Protein AF-A0A1M7KIT5-F1 (afdb_monomer_lite)

Sequence (185 aa):
MSHRPKRQSGATLLVVLSLLAITSVMALGALQSALVDERLAGNLVAMSRAQLAAEWGAAQQLGRMTRHDSTSHGAADSLTCRDIRIKELDESDSGLQAENVRLSSEPRVGYLQGDCDSHGEVGYWVMGWVSNGEAVVARHLVLLVPELTLDSTPDSASDPVPDSNSSAASTTTPSMLWIDGGFVD

Secondary structure (DSSP, 8-state):
------TTHHHHHHHHHHHHHHHHHHHHHHHHHHHHHHHHHHHHHHHHHHHHHHHHHHHHHHHHHTT--------SS--BHHHHHHHHHSTT--------EESSSSSSEEEEEEEEEETTEEEEEEEEEEE-SSSEEEEEEEEEE---------------------------PPEEEEE-PPPP-

pLDDT: mean 75.19, std 18.22, range [38.09, 97.19]

Radius of gyration: 30.85 Å; chains: 1; bounding box: 60×44×119 Å

Foldseek 3Di:
DDDDDDPPPPVVVVVVVVVVVVVVVVVVVVVVVVVVVVVVVVLVVQAVLFVVQQVVVVVVVVVVVVPDDDPDDDDPPAAAPVVVVVVVVVVDDPPPPWDWAAPDPDQFKTKTKDWHDDPNDIKIKMKIFGDPVPDTFYIFIKIFDFDPPPVPPPPDDDDDDDDDDDPDDPPRDTDIDGDDDDGDD

Organism: NCBI:txid44933

Structure (mmCIF, N/CA/C/O backbone):
data_AF-A0A1M7KIT5-F1
#
_entry.id   AF-A0A1M7KIT5-F1
#
loop_
_atom_site.group_PDB
_atom_site.id
_atom_site.type_symbol
_atom_site.label_atom_id
_atom_site.label_alt_id
_atom_site.label_comp_id
_atom_site.label_asym_id
_atom_site.label_entity_id
_atom_site.label_seq_id
_atom_site.pdbx_PDB_ins_code
_atom_site.Cartn_x
_atom_site.Cartn_y
_atom_site.Cartn_z
_atom_site.occupancy
_atom_site.B_iso_or_equiv
_atom_site.auth_seq_id
_atom_site.auth_comp_id
_atom_site.auth_asym_id
_atom_site.auth_atom_id
_atom_site.pdbx_PDB_model_num
ATOM 1 N N . MET A 1 1 ? -38.693 -3.804 72.745 1.00 52.03 1 MET A N 1
ATOM 2 C CA . MET A 1 1 ? -38.317 -2.897 71.635 1.00 52.03 1 MET A CA 1
ATOM 3 C C . MET A 1 1 ? -37.913 -3.749 70.440 1.00 52.03 1 MET A C 1
ATOM 5 O O . MET A 1 1 ? -36.926 -4.460 70.522 1.00 52.03 1 MET A O 1
ATOM 9 N N . SER A 1 2 ? -38.728 -3.769 69.384 1.00 62.28 2 SER A N 1
ATOM 10 C CA . SER A 1 2 ? -38.536 -4.628 68.205 1.00 62.28 2 SER A CA 1
ATOM 11 C C . SER A 1 2 ? -37.855 -3.833 67.087 1.00 62.28 2 SER A C 1
ATOM 13 O O . SER A 1 2 ? -38.501 -3.001 66.451 1.00 62.28 2 SER A O 1
ATOM 15 N N . HIS A 1 3 ? -36.572 -4.089 66.824 1.00 66.19 3 HIS A N 1
ATOM 16 C CA . HIS A 1 3 ? -35.855 -3.521 65.678 1.00 66.19 3 HIS A CA 1
ATOM 17 C C . HIS A 1 3 ? -36.273 -4.253 64.393 1.00 66.19 3 HIS A C 1
ATOM 19 O O . HIS A 1 3 ? -35.906 -5.405 64.180 1.00 66.19 3 HIS A O 1
ATOM 25 N N . ARG A 1 4 ? -37.057 -3.599 63.525 1.00 62.06 4 ARG A N 1
ATOM 26 C CA . ARG A 1 4 ? -37.313 -4.103 62.165 1.00 62.06 4 ARG A CA 1
ATOM 27 C C . ARG A 1 4 ? -36.114 -3.759 61.264 1.00 62.06 4 ARG A C 1
ATOM 29 O O . ARG A 1 4 ? -35.789 -2.574 61.161 1.00 62.06 4 ARG A O 1
ATOM 36 N N . PRO A 1 5 ? -35.463 -4.731 60.600 1.00 62.16 5 PRO A N 1
ATOM 37 C CA . PRO A 1 5 ? -34.377 -4.445 59.669 1.00 62.16 5 PRO A CA 1
ATOM 38 C C . PRO A 1 5 ? -34.902 -3.734 58.411 1.00 62.16 5 PRO A C 1
ATOM 40 O O . PRO A 1 5 ? -35.936 -4.089 57.839 1.00 62.16 5 PRO A O 1
ATOM 43 N N . LYS A 1 6 ? -34.185 -2.680 58.010 1.00 61.22 6 LYS A N 1
ATOM 44 C CA . LYS A 1 6 ? -34.511 -1.762 56.912 1.00 61.22 6 LYS A CA 1
ATOM 45 C C . LYS A 1 6 ? -34.453 -2.485 55.559 1.00 61.22 6 LYS A C 1
ATOM 47 O O . LYS A 1 6 ? -33.382 -2.863 55.099 1.00 61.22 6 LYS A O 1
ATOM 52 N N . ARG A 1 7 ? -35.590 -2.593 54.864 1.00 59.75 7 ARG A N 1
ATOM 53 C CA . ARG A 1 7 ? -35.716 -3.158 53.499 1.00 59.75 7 ARG A CA 1
ATOM 54 C C . ARG A 1 7 ? -35.100 -2.297 52.374 1.00 59.75 7 ARG A C 1
ATOM 56 O O . ARG A 1 7 ? -35.310 -2.583 51.203 1.00 59.75 7 ARG A O 1
ATOM 63 N N . GLN A 1 8 ? -34.327 -1.261 52.701 1.00 59.91 8 GLN A N 1
ATOM 64 C CA . GLN A 1 8 ? -33.756 -0.321 51.723 1.00 59.91 8 GLN A CA 1
ATOM 65 C C . GLN A 1 8 ? -32.542 -0.867 50.948 1.00 59.91 8 GLN A C 1
ATOM 67 O O . GLN A 1 8 ? -32.169 -0.286 49.937 1.00 59.91 8 GLN A O 1
ATOM 72 N N . SER A 1 9 ? -31.945 -1.990 51.362 1.00 65.19 9 SER A N 1
ATOM 73 C CA . SER A 1 9 ? -30.689 -2.471 50.760 1.00 65.19 9 SER A CA 1
ATOM 74 C C . SER A 1 9 ? -30.837 -3.105 49.367 1.00 65.19 9 SER A C 1
ATOM 76 O O . SER A 1 9 ? -29.857 -3.176 48.632 1.00 65.19 9 SER A O 1
ATOM 78 N N . GLY A 1 10 ? -32.036 -3.566 48.987 1.00 76.31 10 GLY A N 1
ATOM 79 C CA . GLY A 1 10 ? -32.252 -4.242 47.698 1.00 76.31 10 GLY A CA 1
ATOM 80 C C . GLY A 1 10 ? -32.312 -3.285 46.503 1.00 76.31 10 GLY A C 1
ATOM 81 O O . GLY A 1 10 ? -31.741 -3.569 45.456 1.00 76.31 10 GLY A O 1
ATOM 82 N N . ALA A 1 11 ? -32.952 -2.123 46.672 1.00 86.12 11 ALA A N 1
ATOM 83 C CA . ALA A 1 11 ? -33.103 -1.139 45.599 1.00 86.12 11 ALA A CA 1
ATOM 84 C C . ALA A 1 11 ? -31.762 -0.491 45.214 1.00 86.12 11 ALA A C 1
ATOM 86 O O . ALA A 1 11 ? -31.472 -0.331 44.033 1.00 86.12 11 ALA A O 1
ATOM 87 N N . THR A 1 12 ? -30.909 -0.188 46.197 1.00 89.44 12 THR A N 1
ATOM 88 C CA . THR A 1 12 ? -29.580 0.394 45.954 1.00 89.44 12 THR A CA 1
ATOM 89 C C . THR A 1 12 ? -28.689 -0.531 45.129 1.00 89.44 12 THR A C 1
ATOM 91 O O . THR A 1 12 ? -27.982 -0.069 44.239 1.00 89.44 12 THR A O 1
ATOM 94 N N . LEU A 1 13 ? -28.751 -1.842 45.379 1.00 90.62 13 LEU A N 1
ATOM 95 C CA . LEU A 1 13 ? -27.946 -2.820 44.649 1.00 90.62 13 LEU A CA 1
ATOM 96 C C . LEU A 1 13 ? -28.352 -2.888 43.171 1.00 90.62 13 LEU A C 1
ATOM 98 O O . LEU A 1 13 ? -27.480 -2.925 42.308 1.00 90.62 13 LEU A O 1
ATOM 102 N N . LEU A 1 14 ? -29.653 -2.814 42.871 1.00 93.19 14 LEU A N 1
ATOM 103 C CA . LEU A 1 14 ? -30.143 -2.755 41.490 1.00 93.19 14 LEU A CA 1
ATOM 104 C C . LEU A 1 14 ? -29.680 -1.488 40.767 1.00 93.19 14 LEU A C 1
ATOM 106 O O . LEU A 1 14 ? -29.270 -1.566 39.613 1.00 93.19 14 LEU A O 1
ATOM 110 N N . VAL A 1 15 ? -29.691 -0.338 41.448 1.00 94.75 15 VAL A N 1
ATOM 111 C CA . VAL A 1 15 ? -29.202 0.921 40.865 1.00 94.75 15 VAL A CA 1
ATOM 112 C C . VAL A 1 15 ? -27.713 0.822 40.540 1.00 94.75 15 VAL A C 1
ATOM 114 O O . VAL A 1 15 ? -27.319 1.115 39.414 1.00 94.75 15 VAL A O 1
ATOM 117 N N . VAL A 1 16 ? -26.888 0.341 41.474 1.00 96.25 16 VAL A N 1
ATOM 118 C CA . VAL A 1 16 ? -25.445 0.169 41.237 1.00 96.25 16 VAL A CA 1
ATOM 119 C C . VAL A 1 16 ? -25.184 -0.819 40.103 1.00 96.25 16 VAL A C 1
ATOM 121 O O . VAL A 1 16 ? -24.364 -0.542 39.235 1.00 96.25 16 VAL A O 1
ATOM 124 N N . LEU A 1 17 ? -25.910 -1.938 40.066 1.00 96.44 17 LEU A N 1
ATOM 125 C CA . LEU A 1 17 ? -25.754 -2.941 39.015 1.00 96.44 17 LEU A CA 1
ATOM 126 C C . LEU A 1 17 ? -26.166 -2.388 37.644 1.00 96.44 17 LEU A C 1
ATOM 128 O O . LEU A 1 17 ? -25.468 -2.625 36.663 1.00 96.44 17 LEU A O 1
ATOM 132 N N . SER A 1 18 ? -27.233 -1.585 37.580 1.00 96.88 18 SER A N 1
ATOM 133 C CA . SER A 1 18 ? -27.640 -0.905 36.344 1.00 96.88 18 SER A CA 1
ATOM 134 C C . SER A 1 18 ? -26.600 0.113 35.869 1.00 96.88 18 SER A C 1
ATOM 136 O O . SER A 1 18 ? -26.260 0.130 34.689 1.00 96.88 18 SER A O 1
ATOM 138 N N . LEU A 1 19 ? -26.024 0.902 36.783 1.00 96.81 19 LEU A N 1
ATOM 139 C CA . LEU A 1 19 ? -24.961 1.855 36.464 1.00 96.81 19 LEU A CA 1
ATOM 140 C C . LEU A 1 19 ? -23.706 1.141 35.960 1.00 96.81 19 LEU A C 1
ATOM 142 O O . LEU A 1 19 ? -23.125 1.566 34.967 1.00 96.81 19 LEU A O 1
ATOM 146 N N . LEU A 1 20 ? -23.323 0.037 36.605 1.00 97.19 20 LEU A N 1
ATOM 147 C CA . LEU A 1 20 ? -22.163 -0.764 36.218 1.00 97.19 20 LEU A CA 1
ATOM 148 C C . LEU A 1 20 ? -22.376 -1.435 34.855 1.00 97.19 20 LEU A C 1
ATOM 150 O O . LEU A 1 20 ? -21.461 -1.473 34.035 1.00 97.19 20 LEU A O 1
ATOM 154 N N . ALA A 1 21 ? -23.589 -1.914 34.572 1.00 97.06 21 ALA A N 1
ATOM 155 C CA . ALA A 1 21 ? -23.934 -2.460 33.263 1.00 97.06 21 ALA A CA 1
ATOM 156 C C . ALA A 1 21 ? -23.833 -1.392 32.161 1.00 97.06 21 ALA A C 1
ATOM 158 O O . ALA A 1 21 ? -23.210 -1.635 31.129 1.00 97.06 21 ALA A O 1
ATOM 159 N N . ILE A 1 22 ? -24.377 -0.192 32.398 1.00 96.81 22 ILE A N 1
ATOM 160 C CA . ILE A 1 22 ? -24.304 0.922 31.441 1.00 96.81 22 ILE A CA 1
ATOM 161 C C . ILE A 1 22 ? -22.846 1.329 31.191 1.00 96.81 22 ILE A C 1
ATOM 163 O O . ILE A 1 22 ? -22.436 1.461 30.037 1.00 96.81 22 ILE A O 1
ATOM 167 N N . THR A 1 23 ? -22.040 1.484 32.246 1.00 97.12 23 THR A N 1
ATOM 168 C CA . THR A 1 23 ? -20.632 1.888 32.102 1.00 97.12 23 THR A CA 1
ATOM 169 C C . THR A 1 23 ? -19.801 0.816 31.403 1.00 97.12 23 THR A C 1
ATOM 171 O O . THR A 1 23 ? -18.923 1.149 30.612 1.00 97.12 23 THR A O 1
ATOM 174 N N . SER A 1 24 ? -20.110 -0.464 31.624 1.00 96.75 24 SER A N 1
ATOM 175 C CA . SER A 1 24 ? -19.432 -1.589 30.969 1.00 96.75 24 SER A CA 1
ATOM 176 C C . SER A 1 24 ? -19.698 -1.627 29.463 1.00 96.75 24 SER A C 1
ATOM 178 O O . SER A 1 24 ? -18.767 -1.819 28.684 1.00 96.75 24 SER A O 1
ATOM 180 N N . VAL A 1 25 ? -20.942 -1.388 29.029 1.00 96.81 25 VAL A N 1
ATOM 181 C CA . VAL A 1 25 ? -21.275 -1.297 27.595 1.00 96.81 25 VAL A CA 1
ATOM 182 C C . VAL A 1 25 ? -20.560 -0.110 26.944 1.00 96.81 25 VAL A C 1
ATOM 184 O O . VAL A 1 25 ? -19.992 -0.259 25.864 1.00 96.81 25 VAL A O 1
ATOM 187 N N . MET A 1 26 ? -20.515 1.046 27.615 1.00 96.00 26 MET A N 1
ATOM 188 C CA . MET A 1 26 ? -19.765 2.208 27.121 1.00 96.00 26 MET A CA 1
ATOM 189 C C . MET A 1 26 ? -18.258 1.930 27.019 1.00 96.00 26 MET A C 1
ATOM 191 O O . MET A 1 26 ? -17.638 2.291 26.020 1.00 96.00 26 MET A O 1
ATOM 195 N N . ALA A 1 27 ? -17.673 1.252 28.011 1.00 96.06 27 ALA A N 1
ATOM 196 C CA . ALA A 1 27 ? -16.256 0.893 28.004 1.00 96.06 27 ALA A CA 1
ATOM 197 C C . ALA A 1 27 ? -15.902 -0.055 26.846 1.00 96.06 27 ALA A C 1
ATOM 199 O O . ALA A 1 27 ? -14.894 0.148 26.172 1.00 96.06 27 ALA A O 1
ATOM 200 N N . LEU A 1 28 ? -16.749 -1.054 26.569 1.00 95.62 28 LEU A N 1
ATOM 201 C CA . LEU A 1 28 ? -16.559 -1.962 25.434 1.00 95.62 28 LEU A CA 1
ATOM 202 C C . LEU A 1 28 ? -16.641 -1.229 24.089 1.00 95.62 28 LEU A C 1
ATOM 204 O O . LEU A 1 28 ? -15.815 -1.483 23.214 1.00 95.62 28 LEU A O 1
ATOM 208 N N . GLY A 1 29 ? -17.581 -0.289 23.941 1.00 94.62 29 GLY A N 1
ATOM 209 C CA . GLY A 1 29 ? -17.685 0.539 22.736 1.00 94.62 29 GLY A CA 1
ATOM 210 C C . GLY A 1 29 ? -16.432 1.387 22.490 1.00 94.62 29 GLY A C 1
ATOM 211 O O . GLY A 1 29 ? -15.934 1.442 21.367 1.00 94.62 29 GLY A O 1
ATOM 212 N N . ALA A 1 30 ? -15.868 1.986 23.544 1.00 93.38 30 ALA A N 1
ATOM 213 C CA . ALA A 1 30 ? -14.640 2.776 23.439 1.00 93.38 30 ALA A CA 1
ATOM 214 C C . ALA A 1 30 ? -13.425 1.931 23.011 1.00 93.38 30 ALA A C 1
ATOM 216 O O . ALA A 1 30 ? -12.639 2.366 22.170 1.00 93.38 30 ALA A O 1
ATOM 217 N N . LEU A 1 31 ? -13.287 0.708 23.539 1.00 94.62 31 LEU A N 1
ATOM 218 C CA . LEU A 1 31 ? -12.195 -0.198 23.164 1.00 94.62 31 LEU A CA 1
ATOM 219 C C . LEU A 1 31 ? -12.298 -0.665 21.708 1.00 94.62 31 LEU A C 1
ATOM 221 O O . LEU A 1 31 ? -11.286 -0.735 21.015 1.00 94.62 31 LEU A O 1
ATOM 225 N N . GLN A 1 32 ? -13.510 -0.956 21.229 1.00 93.75 32 GLN A N 1
ATOM 226 C CA . GLN A 1 32 ? -13.724 -1.322 19.827 1.00 93.75 32 GLN A CA 1
ATOM 227 C C . GLN A 1 32 ? -13.361 -0.173 18.883 1.00 93.75 32 GLN A C 1
ATOM 229 O O . GLN A 1 32 ? -12.696 -0.414 17.879 1.00 93.75 32 GLN A O 1
ATOM 234 N N . SER A 1 33 ? -13.731 1.064 19.230 1.00 93.06 33 SER A N 1
ATOM 235 C CA . SER A 1 33 ? -13.355 2.247 18.446 1.00 93.06 33 SER A CA 1
ATOM 236 C C . SER A 1 33 ? -11.836 2.393 18.339 1.00 93.06 33 SER A C 1
ATOM 238 O O . SER A 1 33 ? -11.318 2.564 17.242 1.00 93.06 33 SER A O 1
ATOM 240 N N . ALA A 1 34 ? -11.113 2.238 19.453 1.00 92.81 34 ALA A N 1
ATOM 241 C CA . ALA A 1 34 ? -9.657 2.368 19.467 1.00 92.81 34 ALA A CA 1
ATOM 242 C C . ALA A 1 34 ? -8.952 1.331 18.571 1.00 92.81 34 ALA A C 1
ATOM 244 O O . ALA A 1 34 ? -7.985 1.661 17.889 1.00 92.81 34 ALA A O 1
ATOM 245 N N . LEU A 1 35 ? -9.451 0.091 18.531 1.00 93.62 35 LEU A N 1
ATOM 246 C CA . LEU A 1 35 ? -8.899 -0.956 17.662 1.00 93.62 35 LEU A CA 1
ATOM 247 C C . LEU A 1 35 ? -9.145 -0.677 16.175 1.00 93.62 35 LEU A C 1
ATOM 249 O O . LEU A 1 35 ? -8.310 -1.016 15.337 1.00 93.62 35 LEU A O 1
ATOM 253 N N . VAL A 1 36 ? -10.290 -0.080 15.836 1.00 93.31 36 VAL A N 1
ATOM 254 C CA . VAL A 1 36 ? -10.585 0.333 14.457 1.00 93.31 36 VAL A CA 1
ATOM 255 C C . VAL A 1 36 ? -9.645 1.461 14.033 1.00 93.31 36 VAL A C 1
ATOM 257 O O . VAL A 1 36 ? -9.051 1.377 12.959 1.00 93.31 36 VAL A O 1
ATOM 260 N N . ASP A 1 37 ? -9.446 2.459 14.895 1.00 93.94 37 ASP A N 1
ATOM 261 C CA . ASP A 1 37 ? -8.551 3.586 14.621 1.00 93.94 37 ASP A CA 1
ATOM 262 C C . ASP A 1 37 ? -7.096 3.130 14.437 1.00 93.94 37 ASP A C 1
ATOM 264 O O . ASP A 1 37 ? -6.410 3.590 13.523 1.00 93.94 37 ASP A O 1
ATOM 268 N N . GLU A 1 38 ? -6.627 2.178 15.249 1.00 93.00 38 GLU A N 1
ATOM 269 C CA . GLU A 1 38 ? -5.282 1.609 15.118 1.00 93.00 38 GLU A CA 1
ATOM 270 C C . GLU A 1 38 ? -5.093 0.887 13.778 1.00 93.00 38 GLU A C 1
ATOM 272 O O . GLU A 1 38 ? -4.076 1.079 13.106 1.00 93.00 38 GLU A O 1
ATOM 277 N N . ARG A 1 39 ? -6.083 0.094 13.349 1.00 90.50 39 ARG A N 1
ATOM 278 C CA . ARG A 1 39 ? -6.028 -0.599 12.054 1.00 90.50 39 ARG A CA 1
ATOM 279 C C . ARG A 1 39 ? -6.025 0.382 10.892 1.00 90.50 39 ARG A C 1
ATOM 281 O O . ARG A 1 39 ? -5.205 0.238 9.993 1.00 90.50 39 ARG A O 1
ATOM 288 N N . LEU A 1 40 ? -6.880 1.404 10.931 1.00 92.69 40 LEU A N 1
ATOM 289 C CA . LEU A 1 40 ? -6.914 2.448 9.905 1.00 92.69 40 LEU A CA 1
ATOM 290 C C . LEU A 1 40 ? -5.588 3.214 9.832 1.00 92.69 40 LEU A C 1
ATOM 292 O O . LEU A 1 40 ? -5.053 3.420 8.743 1.00 92.69 40 LEU A O 1
ATOM 296 N N . ALA A 1 41 ? -5.017 3.587 10.978 1.00 92.88 41 ALA A N 1
ATOM 297 C CA . ALA A 1 41 ? -3.721 4.254 11.025 1.00 92.88 41 ALA A CA 1
ATOM 298 C C . ALA A 1 41 ? -2.596 3.357 10.480 1.00 92.88 41 ALA A C 1
ATOM 300 O O . ALA A 1 41 ? -1.772 3.814 9.687 1.00 92.88 41 ALA A O 1
ATOM 301 N N . GLY A 1 42 ? -2.580 2.073 10.853 1.00 90.00 42 GLY A N 1
ATOM 30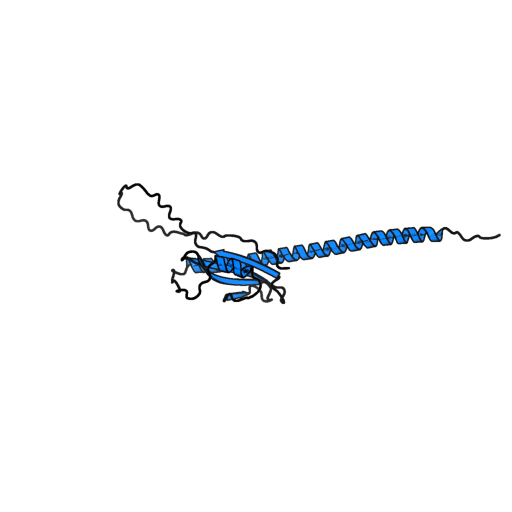2 C CA . GLY A 1 42 ? -1.612 1.098 10.345 1.00 90.00 42 GLY A CA 1
ATOM 303 C C . GLY A 1 42 ? -1.695 0.928 8.827 1.00 90.00 42 GLY A C 1
ATOM 304 O O . GLY A 1 42 ? -0.673 0.956 8.141 1.00 90.00 42 GLY A O 1
ATOM 305 N N . ASN A 1 43 ? -2.916 0.849 8.309 1.00 88.88 43 ASN A N 1
ATOM 306 C CA . ASN A 1 43 ? -3.236 0.742 6.892 1.00 88.88 43 ASN A CA 1
ATOM 307 C C . ASN A 1 43 ? -2.720 1.946 6.081 1.00 88.88 43 ASN A C 1
ATOM 309 O O . ASN A 1 43 ? -2.022 1.774 5.080 1.00 88.88 43 ASN A O 1
ATOM 313 N N . LEU A 1 44 ? -2.964 3.171 6.553 1.00 92.62 44 LEU A N 1
ATOM 314 C CA . LEU A 1 44 ? -2.461 4.390 5.905 1.00 92.62 44 LEU A CA 1
ATOM 315 C C . LEU A 1 44 ? -0.926 4.469 5.917 1.00 92.62 44 LEU A C 1
ATOM 317 O O . LEU A 1 44 ? -0.293 4.861 4.930 1.00 92.62 44 LEU A O 1
ATOM 321 N N . VAL A 1 45 ? -0.298 4.064 7.022 1.00 93.62 45 VAL A N 1
ATOM 322 C CA . VAL A 1 45 ? 1.167 4.019 7.121 1.00 93.62 45 VAL A CA 1
ATOM 323 C C . VAL A 1 45 ? 1.753 2.963 6.178 1.00 93.62 45 VAL A C 1
ATOM 325 O O . VAL A 1 45 ? 2.796 3.202 5.571 1.00 93.62 45 VAL A O 1
ATOM 328 N N . ALA A 1 46 ? 1.102 1.812 6.013 1.00 91.81 46 ALA A N 1
ATOM 329 C CA . ALA A 1 46 ? 1.535 0.795 5.058 1.00 91.81 46 ALA A CA 1
ATOM 330 C C . ALA A 1 46 ? 1.438 1.300 3.608 1.00 91.81 46 ALA A C 1
ATOM 332 O O . ALA A 1 46 ? 2.402 1.172 2.855 1.00 91.81 46 ALA A O 1
ATOM 333 N N . MET A 1 47 ? 0.330 1.949 3.239 1.00 93.38 47 MET A N 1
ATOM 334 C CA . MET A 1 47 ? 0.135 2.496 1.893 1.00 93.38 47 MET A CA 1
ATOM 335 C C . MET A 1 47 ? 1.161 3.585 1.554 1.00 93.38 47 MET A C 1
ATOM 337 O O . MET A 1 47 ? 1.809 3.513 0.513 1.00 93.38 47 MET A O 1
ATOM 341 N N . SER A 1 48 ? 1.401 4.536 2.463 1.00 94.62 48 SER A N 1
ATOM 342 C CA . SER A 1 48 ? 2.412 5.589 2.252 1.00 94.62 48 SER A CA 1
ATOM 343 C C . SER A 1 48 ? 3.836 5.037 2.111 1.00 94.62 48 SER A C 1
ATOM 345 O O . SER A 1 48 ? 4.632 5.552 1.329 1.00 94.62 48 SER A O 1
ATOM 347 N N . ARG A 1 49 ? 4.168 3.952 2.821 1.00 94.31 49 ARG A N 1
ATOM 348 C CA . ARG A 1 49 ? 5.457 3.260 2.667 1.00 94.31 49 ARG A CA 1
ATOM 349 C C . ARG A 1 49 ? 5.570 2.523 1.335 1.00 94.31 49 ARG A C 1
ATOM 351 O O . ARG A 1 49 ? 6.642 2.567 0.735 1.00 94.31 49 ARG A O 1
ATOM 358 N N . ALA A 1 50 ? 4.500 1.871 0.877 1.00 93.44 50 ALA A N 1
ATOM 359 C CA . ALA A 1 50 ? 4.466 1.250 -0.447 1.00 93.44 50 ALA A CA 1
ATOM 360 C C . ALA A 1 50 ? 4.655 2.313 -1.537 1.00 93.44 50 ALA A C 1
ATOM 362 O O . ALA A 1 50 ? 5.480 2.138 -2.428 1.00 93.44 50 ALA A O 1
ATOM 363 N N . GLN A 1 51 ? 3.967 3.449 -1.410 1.00 95.50 51 GLN A N 1
ATOM 364 C CA . GLN A 1 51 ? 4.101 4.580 -2.319 1.00 95.50 51 GLN A CA 1
ATOM 365 C C . GLN A 1 51 ? 5.540 5.109 -2.369 1.00 95.50 51 GLN A C 1
ATOM 367 O O . GLN A 1 51 ? 6.128 5.169 -3.445 1.00 95.50 51 GLN A O 1
ATOM 372 N N . LEU A 1 52 ? 6.148 5.399 -1.215 1.00 95.12 52 LEU A N 1
ATOM 373 C CA . LEU A 1 52 ? 7.534 5.877 -1.145 1.00 95.12 52 LEU A CA 1
ATOM 374 C C . LEU A 1 52 ? 8.504 4.871 -1.784 1.00 95.12 52 LEU A C 1
ATOM 376 O O . LEU A 1 52 ? 9.409 5.257 -2.520 1.00 95.12 52 LEU A O 1
ATOM 380 N N . ALA A 1 53 ? 8.306 3.572 -1.553 1.00 94.25 53 ALA A N 1
ATOM 381 C CA . ALA A 1 53 ? 9.136 2.541 -2.167 1.00 94.25 53 ALA A CA 1
ATOM 382 C C . ALA A 1 53 ? 9.003 2.513 -3.699 1.00 94.25 53 ALA A C 1
ATOM 384 O O . ALA A 1 53 ? 10.013 2.382 -4.393 1.00 94.25 53 ALA A O 1
ATOM 385 N N . ALA A 1 54 ? 7.785 2.678 -4.220 1.00 94.69 54 ALA A N 1
ATOM 386 C CA . ALA A 1 54 ? 7.534 2.762 -5.654 1.00 94.69 54 ALA A CA 1
ATOM 387 C C . ALA A 1 54 ? 8.167 4.022 -6.265 1.00 94.69 54 ALA A C 1
ATOM 389 O O . ALA A 1 54 ? 8.857 3.932 -7.276 1.00 94.69 54 ALA A O 1
ATOM 390 N N . GLU A 1 55 ? 7.998 5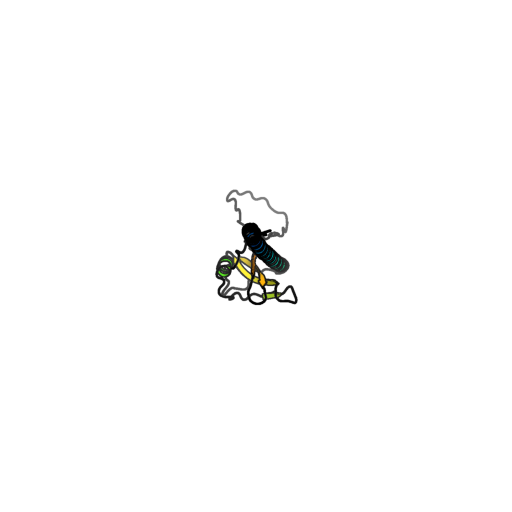.182 -5.624 1.00 94.75 55 GLU A N 1
ATOM 391 C CA . GLU A 1 55 ? 8.614 6.449 -6.037 1.00 94.75 55 GLU A CA 1
ATOM 392 C C . GLU A 1 55 ? 10.141 6.353 -6.054 1.00 94.75 55 GLU A C 1
ATOM 394 O O . GLU A 1 55 ? 10.795 6.829 -6.982 1.00 94.75 55 GLU A O 1
ATOM 399 N N . TRP A 1 56 ? 10.722 5.697 -5.050 1.00 94.44 56 TRP A N 1
ATOM 400 C CA . TRP A 1 56 ? 12.160 5.484 -4.968 1.00 94.44 56 TRP A CA 1
ATOM 401 C C . TRP A 1 56 ? 12.675 4.614 -6.118 1.00 94.44 56 TRP A C 1
ATOM 403 O O . TRP A 1 56 ? 13.678 4.960 -6.746 1.00 94.44 56 TRP A O 1
ATOM 413 N N . GLY A 1 57 ? 11.993 3.507 -6.424 1.00 92.50 57 GLY A N 1
ATOM 414 C CA . GLY A 1 57 ? 12.333 2.676 -7.581 1.00 92.50 57 GLY A CA 1
ATOM 415 C C . GLY A 1 57 ? 12.140 3.425 -8.904 1.00 92.50 57 GLY A C 1
ATOM 416 O O . GLY A 1 57 ? 13.026 3.408 -9.756 1.00 92.50 57 GLY A O 1
ATOM 417 N N . ALA A 1 58 ? 11.051 4.186 -9.043 1.00 92.12 58 ALA A N 1
ATOM 418 C CA . ALA A 1 58 ? 10.781 5.006 -10.222 1.00 92.12 58 ALA A CA 1
ATOM 419 C C . ALA A 1 58 ? 11.871 6.067 -10.441 1.00 92.12 58 ALA A C 1
ATOM 421 O O . ALA A 1 58 ? 12.349 6.238 -11.562 1.00 92.12 58 ALA A O 1
ATOM 422 N N . ALA A 1 59 ? 12.333 6.728 -9.376 1.00 91.75 59 ALA A N 1
ATOM 423 C CA . ALA A 1 59 ? 13.425 7.695 -9.442 1.00 91.75 59 ALA A CA 1
ATOM 424 C C . ALA A 1 59 ? 14.753 7.047 -9.874 1.00 91.75 59 ALA A C 1
ATOM 426 O O . ALA A 1 59 ? 15.486 7.617 -10.686 1.00 91.75 59 ALA A O 1
ATOM 427 N N . GLN A 1 60 ? 15.059 5.842 -9.376 1.00 90.38 60 GLN A N 1
ATOM 428 C CA . GLN A 1 60 ? 16.238 5.093 -9.823 1.00 90.38 60 GLN A CA 1
ATOM 429 C C . GLN A 1 60 ? 16.151 4.727 -11.302 1.00 90.38 60 GLN A C 1
ATOM 431 O O . GLN A 1 60 ? 17.128 4.902 -12.034 1.00 90.38 60 GLN A O 1
ATOM 436 N N . GLN A 1 61 ? 14.988 4.251 -11.746 1.00 87.50 61 GLN A N 1
ATOM 437 C CA . GLN A 1 61 ? 14.783 3.846 -13.129 1.00 87.50 61 GLN A CA 1
ATOM 438 C C . GLN A 1 61 ? 14.838 5.042 -14.081 1.00 87.50 61 GLN A C 1
ATOM 440 O O . GLN A 1 61 ? 15.494 4.973 -15.119 1.00 87.50 61 GLN A O 1
ATOM 445 N N . LEU A 1 62 ? 14.261 6.180 -13.697 1.00 87.38 62 LEU A N 1
ATOM 446 C CA . LEU A 1 62 ? 14.354 7.415 -14.469 1.00 87.38 62 LEU A CA 1
ATOM 447 C C . LEU A 1 62 ? 15.814 7.887 -14.631 1.00 87.38 62 LEU A C 1
ATOM 449 O O . LEU A 1 62 ? 16.241 8.296 -15.714 1.00 87.38 62 LEU A O 1
ATOM 453 N N . GLY A 1 63 ? 16.625 7.754 -13.578 1.00 84.94 63 GLY A N 1
ATOM 454 C CA . GLY A 1 63 ? 18.067 8.010 -13.643 1.00 84.94 63 GLY A CA 1
ATOM 455 C C . GLY A 1 63 ? 18.833 7.068 -14.586 1.00 84.94 63 GLY A C 1
ATOM 456 O O . GLY A 1 63 ? 19.910 7.428 -15.064 1.00 84.94 63 GLY A O 1
ATOM 457 N N . ARG A 1 64 ? 18.295 5.875 -14.875 1.00 81.69 64 ARG A N 1
ATOM 458 C CA . ARG A 1 64 ? 18.854 4.927 -15.855 1.00 81.69 64 ARG A CA 1
ATOM 459 C C . ARG A 1 64 ? 18.403 5.250 -17.279 1.00 81.69 64 ARG A C 1
ATOM 461 O O . ARG A 1 64 ? 19.252 5.254 -18.167 1.00 81.69 64 ARG A O 1
ATOM 468 N N . MET A 1 65 ? 17.128 5.596 -17.481 1.00 75.94 65 MET A N 1
ATOM 469 C CA . MET A 1 65 ? 16.592 5.997 -18.795 1.00 75.94 65 MET A CA 1
ATOM 470 C C . MET A 1 65 ? 17.360 7.179 -19.388 1.00 75.94 65 MET A C 1
ATOM 472 O O . MET A 1 65 ? 17.712 7.168 -20.558 1.00 75.94 65 MET A O 1
ATOM 476 N N . THR A 1 66 ? 17.700 8.171 -18.564 1.00 75.31 66 THR A N 1
ATOM 477 C CA . THR A 1 66 ? 18.465 9.350 -19.013 1.00 75.31 66 THR A CA 1
ATOM 478 C C . THR A 1 66 ? 19.907 9.045 -19.440 1.00 75.31 66 THR A C 1
ATOM 480 O O . THR A 1 66 ? 20.550 9.901 -20.043 1.00 75.31 66 THR A O 1
ATOM 483 N N . ARG A 1 67 ? 20.445 7.856 -19.126 1.00 71.81 67 ARG A N 1
ATOM 484 C CA . ARG A 1 67 ? 21.831 7.463 -19.443 1.00 71.81 67 ARG A CA 1
ATOM 485 C C . ARG A 1 67 ? 21.950 6.393 -20.522 1.00 71.81 67 ARG A C 1
ATOM 487 O O . ARG A 1 67 ? 23.033 6.261 -21.087 1.00 71.81 67 ARG A O 1
ATOM 494 N N . HIS A 1 68 ? 20.901 5.612 -20.767 1.00 59.38 68 HIS A N 1
ATOM 495 C CA . HIS A 1 68 ? 20.947 4.502 -21.712 1.00 59.38 68 HIS A CA 1
ATOM 496 C C . HIS A 1 68 ? 20.277 4.867 -23.034 1.00 59.38 68 HIS A C 1
ATOM 498 O O . HIS A 1 68 ? 19.067 5.053 -23.108 1.00 59.38 68 HIS A O 1
ATOM 504 N N . ASP A 1 69 ? 21.104 4.924 -24.075 1.00 54.91 69 ASP A N 1
ATOM 505 C CA . ASP A 1 69 ? 20.689 5.018 -25.469 1.00 54.91 69 ASP A CA 1
ATOM 506 C C . ASP A 1 69 ? 19.925 3.740 -25.854 1.00 54.91 69 ASP A C 1
ATOM 508 O O . ASP A 1 69 ? 20.352 2.624 -25.529 1.00 54.91 69 ASP A O 1
ATOM 512 N N . SER A 1 70 ? 18.767 3.921 -26.483 1.00 58.25 70 SER A N 1
ATOM 513 C CA . SER A 1 70 ? 17.691 2.952 -26.705 1.00 58.25 70 SER A CA 1
ATOM 514 C C . SER A 1 70 ? 18.146 1.687 -27.445 1.00 58.25 70 SER A C 1
ATOM 516 O O . SER A 1 70 ? 17.923 1.520 -28.640 1.00 58.25 70 SER A O 1
ATOM 518 N N . THR A 1 71 ? 18.777 0.744 -26.747 1.00 53.72 71 THR A N 1
ATOM 519 C CA . THR A 1 71 ? 19.105 -0.570 -27.313 1.00 53.72 71 THR A CA 1
ATOM 520 C C . THR A 1 71 ? 17.918 -1.497 -27.097 1.00 53.72 71 THR A C 1
ATOM 522 O O . THR A 1 71 ? 17.862 -2.268 -26.141 1.00 53.72 71 THR A O 1
ATOM 525 N N . SER A 1 72 ? 16.948 -1.372 -28.006 1.00 52.66 72 SER A N 1
ATOM 526 C CA . SER A 1 72 ? 15.744 -2.194 -28.124 1.00 52.66 72 SER A CA 1
ATOM 527 C C . SER A 1 72 ? 16.064 -3.681 -27.940 1.00 52.66 72 SER A C 1
ATOM 529 O O . SER A 1 72 ? 16.587 -4.336 -28.847 1.00 52.66 72 SER A O 1
ATOM 531 N N . HIS A 1 73 ? 15.773 -4.230 -26.764 1.00 52.56 73 HIS A N 1
ATOM 532 C CA . HIS A 1 73 ? 15.808 -5.671 -26.562 1.00 52.56 73 HIS A CA 1
ATOM 533 C C . HIS A 1 73 ? 14.513 -6.244 -27.135 1.00 52.56 73 HIS A C 1
ATOM 535 O O . HIS A 1 73 ? 13.428 -6.020 -26.608 1.00 52.56 73 HIS A O 1
ATOM 541 N N . GLY A 1 74 ? 14.646 -6.922 -28.277 1.00 46.78 74 GLY A N 1
ATOM 542 C CA . GLY A 1 74 ? 13.548 -7.564 -28.988 1.00 46.78 74 GLY A CA 1
ATOM 543 C C . GLY A 1 74 ? 12.787 -8.529 -28.083 1.00 46.78 74 GLY A C 1
ATOM 544 O O . GLY A 1 74 ? 13.348 -9.494 -27.564 1.00 46.78 74 GLY A O 1
ATOM 545 N N . ALA A 1 75 ? 11.503 -8.234 -27.912 1.00 51.38 75 ALA A N 1
ATOM 546 C CA . ALA A 1 75 ? 10.548 -8.988 -27.127 1.00 51.38 75 ALA A CA 1
ATOM 547 C C . ALA A 1 75 ? 10.186 -10.318 -27.798 1.00 51.38 75 ALA A C 1
ATOM 549 O O . ALA A 1 75 ? 9.734 -10.345 -28.942 1.00 51.38 75 ALA A O 1
ATOM 550 N N . ALA A 1 76 ? 10.313 -11.415 -27.053 1.00 49.53 76 ALA A N 1
ATOM 551 C CA . ALA A 1 76 ? 9.570 -12.643 -27.335 1.00 49.53 76 ALA A CA 1
ATOM 552 C C . ALA A 1 76 ? 8.397 -12.858 -26.356 1.00 49.53 76 ALA A C 1
ATOM 554 O O . ALA A 1 76 ? 7.612 -13.772 -26.575 1.00 49.53 76 ALA A O 1
ATOM 555 N N . ASP A 1 77 ? 8.250 -12.024 -25.315 1.00 65.62 77 ASP A N 1
ATOM 556 C CA . ASP A 1 77 ? 7.143 -12.113 -24.345 1.00 65.62 77 ASP A CA 1
ATOM 557 C C . ASP A 1 77 ? 6.983 -10.805 -23.529 1.00 65.62 77 ASP A C 1
ATOM 559 O O . ASP A 1 77 ? 6.954 -10.812 -22.297 1.00 65.62 77 ASP A O 1
ATOM 563 N N . SER A 1 78 ? 6.994 -9.633 -24.185 1.00 65.50 78 SER A N 1
ATOM 564 C CA . SER A 1 78 ? 6.816 -8.358 -23.468 1.00 65.50 78 SER A CA 1
ATOM 565 C C . SER A 1 78 ? 5.344 -8.158 -23.118 1.00 65.50 78 SER A C 1
ATOM 567 O O . SER A 1 78 ? 4.516 -7.928 -24.001 1.00 65.50 78 SER A O 1
ATOM 569 N N . LEU A 1 79 ? 5.012 -8.213 -21.828 1.00 77.31 79 LEU A N 1
ATOM 570 C CA . LEU A 1 79 ? 3.698 -7.793 -21.349 1.00 77.31 79 LEU A CA 1
ATOM 571 C C . LEU A 1 79 ? 3.453 -6.328 -21.723 1.00 77.31 79 LEU A C 1
ATOM 573 O O . LEU A 1 79 ? 4.344 -5.483 -21.579 1.00 77.31 79 LEU A O 1
ATOM 577 N N . THR A 1 80 ? 2.225 -6.006 -22.130 1.00 86.06 80 THR A N 1
ATOM 578 C CA . THR A 1 80 ? 1.856 -4.601 -22.296 1.00 86.06 80 THR A CA 1
ATOM 579 C C . THR A 1 80 ? 1.744 -3.935 -20.924 1.00 86.06 80 THR A C 1
ATOM 581 O O . THR A 1 80 ? 1.318 -4.562 -19.949 1.00 86.06 80 THR A O 1
ATOM 584 N N . CYS A 1 81 ? 2.074 -2.645 -20.818 1.00 83.81 81 CYS A N 1
ATOM 585 C CA . CYS A 1 81 ? 1.931 -1.899 -19.560 1.00 83.81 81 CYS A CA 1
ATOM 586 C C . CYS A 1 81 ? 0.478 -1.931 -19.039 1.00 83.81 81 CYS A C 1
ATOM 588 O O . CYS A 1 81 ? 0.226 -1.858 -17.835 1.00 83.81 81 CYS A O 1
ATOM 590 N N . ARG A 1 82 ? -0.493 -2.101 -19.947 1.00 82.50 82 ARG A N 1
ATOM 591 C CA . ARG A 1 82 ? -1.904 -2.307 -19.613 1.00 82.50 82 ARG A CA 1
ATOM 592 C C . ARG A 1 82 ? -2.163 -3.675 -18.978 1.00 82.50 82 ARG A C 1
ATOM 594 O O . ARG A 1 82 ? -2.933 -3.742 -18.023 1.00 82.50 82 ARG A O 1
ATOM 601 N N . ASP A 1 83 ? -1.527 -4.736 -19.464 1.00 82.69 83 ASP A N 1
ATOM 602 C CA . ASP A 1 83 ? -1.684 -6.086 -18.908 1.00 82.69 83 ASP A CA 1
ATOM 603 C C . ASP A 1 83 ? -1.076 -6.198 -17.513 1.00 82.69 83 ASP A C 1
ATOM 605 O O . ASP A 1 83 ? -1.623 -6.891 -16.661 1.00 82.69 83 ASP A O 1
ATOM 609 N N . ILE A 1 84 ? 0.013 -5.475 -17.244 1.00 79.81 84 ILE A N 1
ATOM 610 C CA . ILE A 1 84 ? 0.624 -5.414 -15.907 1.00 79.81 84 ILE A CA 1
ATOM 611 C C . ILE A 1 84 ? -0.351 -4.822 -14.894 1.00 79.81 84 ILE A C 1
ATOM 613 O O . ILE A 1 84 ? -0.499 -5.349 -13.795 1.00 79.81 84 ILE A O 1
ATOM 617 N N . ARG A 1 85 ? -1.089 -3.780 -15.289 1.00 75.00 85 ARG A N 1
ATOM 618 C CA . ARG A 1 85 ? -2.141 -3.200 -14.450 1.00 75.00 85 ARG A CA 1
ATOM 619 C C . ARG A 1 85 ? -3.245 -4.209 -14.120 1.00 75.00 85 ARG A C 1
ATOM 621 O O . ARG A 1 85 ? -3.777 -4.173 -13.019 1.00 75.00 85 ARG A O 1
ATOM 628 N N . ILE A 1 86 ? -3.612 -5.072 -15.067 1.00 73.31 86 ILE A N 1
ATOM 629 C CA . ILE A 1 86 ? -4.657 -6.086 -14.863 1.00 73.31 86 ILE A CA 1
ATOM 630 C C . ILE A 1 86 ? -4.123 -7.237 -14.004 1.00 73.31 86 ILE A C 1
ATOM 632 O O . ILE A 1 86 ? -4.805 -7.666 -13.082 1.00 73.31 86 ILE A O 1
ATOM 636 N N . LYS A 1 87 ? -2.890 -7.690 -14.252 1.00 74.38 87 LYS A N 1
ATOM 637 C CA . LYS A 1 87 ? -2.246 -8.750 -13.466 1.00 74.38 87 LYS A CA 1
ATOM 638 C C . LYS A 1 87 ? -1.978 -8.351 -12.020 1.00 74.38 87 LYS A C 1
ATOM 640 O O . LYS A 1 87 ? -1.984 -9.219 -11.166 1.00 74.38 87 LYS A O 1
ATOM 645 N N . GLU A 1 88 ? -1.776 -7.068 -11.734 1.00 69.56 88 GLU A N 1
ATOM 646 C CA . GLU A 1 88 ? -1.669 -6.605 -10.347 1.00 69.56 88 GLU A CA 1
ATOM 647 C C . GLU A 1 88 ? -2.998 -6.709 -9.582 1.00 69.56 88 GLU A C 1
ATOM 649 O O . GLU A 1 88 ? -2.996 -6.907 -8.371 1.00 69.56 88 GLU A O 1
ATOM 654 N N . LEU A 1 89 ? -4.135 -6.601 -10.277 1.00 64.06 89 LEU A N 1
ATOM 655 C CA . LEU A 1 89 ? -5.459 -6.762 -9.669 1.00 64.06 89 LEU A CA 1
ATOM 656 C 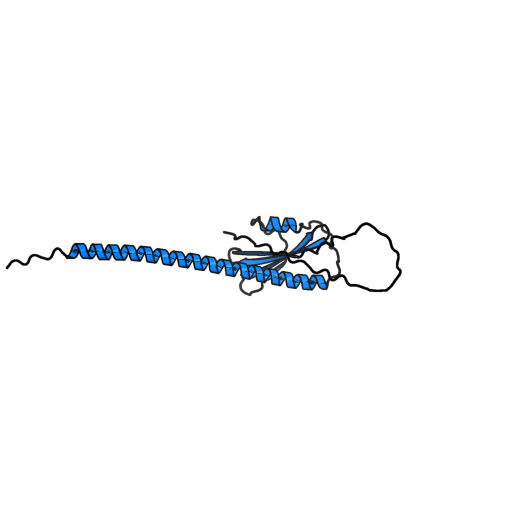C . LEU A 1 89 ? -5.814 -8.236 -9.431 1.00 64.06 89 LEU A C 1
ATOM 658 O O . LEU A 1 89 ? -6.595 -8.536 -8.533 1.00 64.06 89 LEU A O 1
ATOM 662 N N . ASP A 1 90 ? -5.243 -9.144 -10.223 1.00 68.75 90 ASP A N 1
ATOM 663 C CA . ASP A 1 90 ? -5.344 -10.587 -10.017 1.00 68.75 90 ASP A CA 1
ATOM 664 C C . ASP A 1 90 ? -4.228 -11.015 -9.052 1.00 68.75 90 ASP A C 1
ATOM 666 O O . ASP A 1 90 ? -3.161 -11.471 -9.458 1.00 68.75 90 ASP A O 1
ATOM 670 N N . GLU A 1 91 ? -4.472 -10.858 -7.749 1.00 58.16 91 GLU A N 1
ATOM 671 C CA . GLU A 1 91 ? -3.568 -11.149 -6.615 1.00 58.16 91 GLU A CA 1
ATOM 672 C C . GLU A 1 91 ? -2.836 -12.509 -6.629 1.00 58.16 91 GLU A C 1
ATOM 674 O O . GLU A 1 91 ? -2.004 -12.785 -5.761 1.00 58.16 91 GLU A O 1
ATOM 679 N N . SER A 1 92 ? -3.156 -13.392 -7.571 1.00 49.03 92 SER A N 1
ATOM 680 C CA . SER A 1 92 ? -2.995 -14.827 -7.419 1.00 49.03 92 SER A CA 1
ATOM 681 C C . SER A 1 92 ? -1.698 -15.427 -7.956 1.00 49.03 92 SER A C 1
ATOM 683 O O . SER A 1 92 ? -1.452 -16.587 -7.627 1.00 49.03 92 SER A O 1
ATOM 685 N N . ASP A 1 93 ? -0.857 -14.745 -8.742 1.00 49.75 93 ASP A N 1
ATOM 686 C CA . ASP A 1 93 ? 0.417 -15.379 -9.111 1.00 49.75 93 ASP A CA 1
ATOM 687 C C . ASP A 1 93 ? 1.532 -14.409 -9.509 1.00 49.75 93 ASP A C 1
ATOM 689 O O . ASP A 1 93 ? 1.433 -13.617 -10.447 1.00 49.75 93 ASP A O 1
ATOM 693 N N . SER A 1 94 ? 2.640 -14.515 -8.781 1.00 50.31 94 SER A N 1
ATOM 694 C CA . SER A 1 94 ? 3.832 -13.667 -8.870 1.00 50.31 94 SER A CA 1
ATOM 695 C C . SER A 1 94 ? 4.706 -14.087 -10.054 1.00 50.31 94 SER A C 1
ATOM 697 O O . SER A 1 94 ? 5.874 -14.429 -9.897 1.00 50.31 94 SER A O 1
ATOM 699 N N . GLY A 1 95 ? 4.128 -14.096 -11.255 1.00 52.09 95 GLY A N 1
ATOM 700 C CA . GLY A 1 95 ? 4.829 -14.419 -12.500 1.00 52.09 95 GLY A CA 1
ATOM 701 C C . GLY A 1 95 ? 5.652 -13.260 -13.071 1.00 52.09 95 GLY A C 1
ATOM 702 O O . GLY A 1 95 ? 6.300 -13.421 -14.104 1.00 52.09 95 GLY A O 1
ATOM 703 N N . LEU A 1 96 ? 5.628 -12.082 -12.438 1.00 59.09 96 LEU A N 1
ATOM 704 C CA . LEU A 1 96 ? 6.460 -10.954 -12.845 1.00 59.09 96 LEU A CA 1
ATOM 705 C C . LEU A 1 96 ? 7.911 -11.258 -12.457 1.00 59.09 96 LEU A C 1
ATOM 707 O O . LEU A 1 96 ? 8.283 -11.184 -11.286 1.00 59.09 96 LEU A O 1
ATOM 711 N N . GLN A 1 97 ? 8.734 -11.611 -13.449 1.00 56.06 97 GLN A N 1
ATOM 712 C CA . GLN A 1 97 ? 10.188 -11.647 -13.299 1.00 56.06 97 GLN A CA 1
ATOM 713 C C . GLN A 1 97 ? 10.686 -10.220 -13.066 1.00 56.06 97 GLN A C 1
ATOM 715 O O . GLN A 1 97 ? 11.013 -9.499 -14.003 1.00 56.06 97 GLN A O 1
ATOM 720 N N . ALA A 1 98 ? 10.678 -9.799 -11.808 1.00 61.19 98 ALA A N 1
ATOM 721 C CA . ALA A 1 98 ? 11.059 -8.461 -11.403 1.00 61.19 98 ALA A CA 1
ATOM 722 C C . ALA A 1 98 ? 12.184 -8.507 -10.372 1.00 61.19 98 ALA A C 1
ATOM 724 O O . ALA A 1 98 ? 12.260 -9.392 -9.512 1.00 61.19 98 ALA A O 1
ATOM 725 N N . GLU A 1 99 ? 13.078 -7.527 -10.474 1.00 70.44 99 GLU A N 1
ATOM 726 C CA . GLU A 1 99 ? 14.167 -7.351 -9.525 1.00 70.44 99 GLU A CA 1
ATOM 727 C C . GLU A 1 99 ? 13.588 -6.896 -8.179 1.00 70.44 99 GLU A C 1
ATOM 729 O O . GLU A 1 99 ? 12.957 -5.845 -8.082 1.00 70.44 99 GLU A O 1
ATOM 734 N N . ASN A 1 100 ? 13.782 -7.707 -7.138 1.00 74.69 100 ASN A N 1
ATOM 735 C CA . ASN A 1 100 ? 13.337 -7.400 -5.782 1.00 74.69 100 ASN A CA 1
ATOM 736 C C . ASN A 1 100 ? 14.388 -6.560 -5.056 1.00 74.69 100 ASN A C 1
ATOM 738 O O . ASN A 1 100 ? 15.400 -7.094 -4.594 1.00 74.69 100 ASN A O 1
ATOM 742 N N . VAL A 1 101 ? 14.121 -5.266 -4.879 1.00 79.19 101 VAL A N 1
ATOM 743 C CA . VAL A 1 101 ? 15.010 -4.379 -4.121 1.00 79.19 101 VAL A CA 1
ATOM 744 C C . VAL A 1 101 ? 14.447 -4.143 -2.722 1.00 79.19 101 VAL A C 1
ATOM 746 O O . VAL A 1 101 ? 13.330 -3.657 -2.545 1.00 79.19 101 VAL A O 1
ATOM 749 N N . ARG A 1 102 ? 15.239 -4.488 -1.699 1.00 79.12 102 ARG A N 1
ATOM 750 C CA . ARG A 1 102 ? 14.891 -4.296 -0.282 1.00 79.12 102 ARG A CA 1
ATOM 751 C C . ARG A 1 102 ? 15.501 -3.001 0.243 1.00 79.12 102 ARG A C 1
ATOM 753 O O . ARG A 1 102 ? 16.707 -2.803 0.135 1.00 79.12 102 ARG A O 1
ATOM 760 N N . LEU A 1 103 ? 14.673 -2.152 0.850 1.00 78.44 103 LEU A N 1
ATOM 761 C CA . LEU A 1 103 ? 15.100 -0.856 1.399 1.00 78.44 103 LEU A CA 1
ATOM 762 C C . LEU A 1 103 ? 15.502 -0.923 2.883 1.00 78.44 103 LEU A C 1
ATOM 764 O O . LEU A 1 103 ? 16.145 -0.006 3.383 1.00 78.44 103 LEU A O 1
ATOM 768 N N . SER A 1 104 ? 15.135 -1.994 3.593 1.00 74.69 104 SER A N 1
ATOM 769 C CA . SER A 1 104 ? 15.413 -2.180 5.022 1.00 74.69 104 SER A CA 1
ATOM 770 C C . SER A 1 104 ? 15.901 -3.599 5.322 1.00 74.69 104 SER A C 1
ATOM 772 O O . SER A 1 104 ? 15.569 -4.547 4.608 1.00 74.69 104 SER A O 1
ATOM 774 N N . SER A 1 105 ? 16.694 -3.738 6.391 1.00 68.25 105 SER A N 1
ATOM 775 C CA . SER A 1 105 ? 17.267 -5.005 6.867 1.00 68.25 105 SER A CA 1
ATOM 776 C C . SER A 1 105 ? 16.226 -5.982 7.413 1.00 68.25 105 SER A C 1
ATOM 778 O O . SER A 1 105 ? 16.488 -7.180 7.475 1.00 68.25 105 SER A O 1
ATOM 780 N N . GLU A 1 106 ? 15.042 -5.491 7.777 1.00 68.94 106 GLU A N 1
ATOM 781 C CA . GLU A 1 106 ? 13.886 -6.331 8.073 1.00 68.94 106 GLU A CA 1
ATOM 782 C C . GLU A 1 106 ? 12.929 -6.280 6.875 1.00 68.94 106 GLU A C 1
ATOM 784 O O . GLU A 1 106 ? 12.545 -5.183 6.451 1.00 68.94 106 GLU A O 1
ATOM 789 N N . PRO A 1 107 ? 12.554 -7.431 6.286 1.00 58.41 107 PRO A N 1
ATOM 790 C CA . PRO A 1 107 ? 11.705 -7.467 5.106 1.00 58.41 107 PRO A CA 1
ATOM 791 C C . PRO A 1 107 ? 10.312 -6.965 5.482 1.00 58.41 107 PRO A C 1
ATOM 793 O O . PRO A 1 107 ? 9.485 -7.715 5.985 1.00 58.41 107 PRO A O 1
ATOM 796 N N . ARG A 1 108 ? 10.064 -5.674 5.264 1.00 83.94 108 ARG A N 1
ATOM 797 C CA . ARG A 1 108 ? 8.721 -5.092 5.339 1.00 83.94 108 ARG A CA 1
ATOM 798 C C . ARG A 1 108 ? 8.443 -4.062 4.269 1.00 83.94 108 ARG A C 1
ATOM 800 O O . ARG A 1 108 ? 7.289 -3.704 4.131 1.00 83.94 108 ARG A O 1
ATOM 807 N N . VAL A 1 109 ? 9.450 -3.564 3.553 1.00 91.69 109 VAL A N 1
ATOM 808 C CA . VAL A 1 109 ? 9.266 -2.565 2.494 1.00 91.69 109 VAL A CA 1
ATOM 809 C C . VAL A 1 109 ? 10.270 -2.825 1.377 1.00 91.69 109 VAL A C 1
ATOM 811 O O . VAL A 1 109 ? 11.472 -2.966 1.633 1.00 91.69 109 VAL A O 1
ATOM 814 N N . GLY A 1 110 ? 9.787 -2.865 0.145 1.00 91.06 110 GLY A N 1
ATOM 815 C CA . GLY A 1 110 ? 10.616 -3.020 -1.040 1.00 91.06 110 GLY A CA 1
ATOM 816 C C . GLY A 1 110 ? 9.888 -2.556 -2.287 1.00 91.06 110 GLY A C 1
ATOM 817 O O . GLY A 1 110 ? 8.766 -2.057 -2.209 1.00 91.06 110 GLY A O 1
ATOM 818 N N . TYR A 1 111 ? 10.536 -2.715 -3.433 1.00 92.50 111 TYR A N 1
ATOM 819 C CA . TYR A 1 111 ? 9.888 -2.523 -4.720 1.00 92.50 111 TYR A CA 1
ATOM 820 C C . TYR A 1 111 ? 10.315 -3.592 -5.726 1.00 92.50 111 TYR A C 1
ATOM 822 O O . TYR A 1 111 ? 11.376 -4.210 -5.600 1.00 92.50 111 TYR A O 1
ATOM 830 N N . LEU A 1 112 ? 9.437 -3.810 -6.696 1.00 89.31 112 LEU A N 1
ATOM 831 C CA . LEU A 1 112 ? 9.625 -4.595 -7.906 1.00 89.31 112 LEU A CA 1
ATOM 832 C C . LEU A 1 112 ? 9.656 -3.631 -9.086 1.00 89.31 112 LEU A C 1
ATOM 834 O O . LEU A 1 112 ? 8.973 -2.610 -9.056 1.00 89.31 112 LEU A O 1
ATOM 838 N N . GLN A 1 113 ? 10.415 -3.946 -10.124 1.00 90.06 113 GLN A N 1
ATOM 839 C CA . GLN A 1 113 ? 10.410 -3.156 -11.350 1.00 90.06 113 GLN A CA 1
ATOM 840 C C . GLN A 1 113 ? 10.631 -4.032 -12.574 1.00 90.06 113 GLN A C 1
ATOM 842 O O . GLN A 1 113 ? 11.220 -5.113 -12.475 1.00 90.06 113 GLN A O 1
ATOM 847 N N . GLY A 1 114 ? 10.207 -3.524 -13.724 1.00 85.56 114 GLY A N 1
ATOM 848 C CA . GLY A 1 114 ? 10.487 -4.126 -15.015 1.00 85.56 114 GLY A CA 1
ATOM 849 C C . GLY A 1 114 ? 10.087 -3.225 -16.175 1.00 85.56 114 GLY A C 1
ATOM 850 O O . GLY A 1 114 ? 9.550 -2.129 -15.994 1.00 85.56 114 GLY A O 1
ATOM 851 N N . ASP A 1 115 ? 10.344 -3.732 -17.371 1.00 87.19 115 ASP A N 1
ATOM 852 C CA . ASP A 1 115 ? 10.006 -3.069 -18.624 1.00 87.19 115 ASP A CA 1
ATOM 853 C C . ASP A 1 115 ? 8.633 -3.566 -19.102 1.00 87.19 115 ASP A C 1
ATOM 855 O O . ASP A 1 115 ? 8.195 -4.671 -18.759 1.00 87.19 115 ASP A O 1
ATOM 859 N N . CYS A 1 116 ? 7.928 -2.751 -19.879 1.00 86.56 116 CYS A N 1
ATOM 860 C CA . CYS A 1 116 ? 6.651 -3.111 -20.484 1.00 86.56 116 CYS A CA 1
ATOM 861 C C . CYS A 1 116 ? 6.474 -2.431 -21.840 1.00 8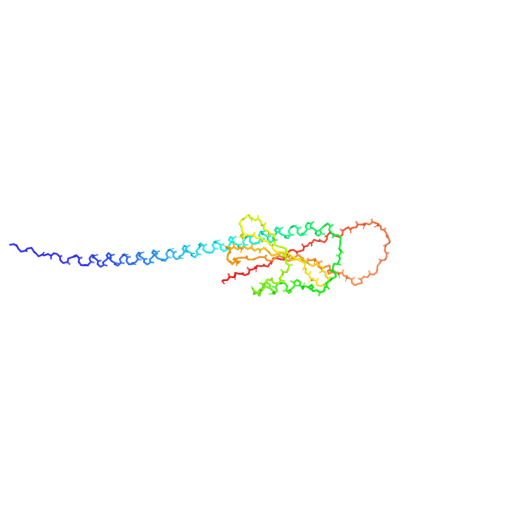6.56 116 CYS A C 1
ATOM 863 O O . CYS A 1 116 ? 7.036 -1.369 -22.081 1.00 86.56 116 CYS A O 1
ATOM 865 N N . ASP A 1 117 ? 5.691 -3.032 -22.735 1.00 86.31 117 ASP A N 1
ATOM 866 C CA . ASP A 1 117 ? 5.372 -2.394 -24.016 1.00 86.31 117 ASP A CA 1
ATOM 867 C C . ASP A 1 117 ? 4.176 -1.447 -23.861 1.00 86.31 117 ASP A C 1
ATOM 869 O O . ASP A 1 117 ? 3.130 -1.815 -23.312 1.00 86.31 117 ASP A O 1
ATOM 873 N N . SER A 1 118 ? 4.321 -0.220 -24.350 1.00 83.62 118 SER A N 1
ATOM 874 C CA . SER A 1 118 ? 3.232 0.737 -24.478 1.00 83.62 118 SER A CA 1
ATOM 875 C C . SER A 1 118 ? 3.212 1.290 -25.894 1.00 83.62 118 SER A C 1
ATOM 877 O O . SER A 1 118 ? 3.937 2.226 -26.214 1.00 83.62 118 SER A O 1
ATOM 879 N N . HIS A 1 119 ? 2.341 0.731 -26.735 1.00 83.50 119 HIS A N 1
ATOM 880 C CA . HIS A 1 119 ? 2.154 1.177 -28.118 1.00 83.50 119 HIS A CA 1
ATOM 881 C C . HIS A 1 119 ? 3.435 1.095 -28.972 1.00 83.50 119 HIS A C 1
ATOM 883 O O . HIS A 1 119 ? 3.640 1.925 -29.854 1.00 83.50 119 HIS A O 1
ATOM 889 N N . GLY A 1 120 ? 4.276 0.080 -28.743 1.00 79.19 120 GLY A N 1
ATOM 890 C CA . GLY A 1 120 ? 5.546 -0.084 -29.457 1.00 79.19 120 GLY A CA 1
ATOM 891 C C . GLY A 1 120 ? 6.696 0.766 -28.913 1.00 79.19 120 GLY A C 1
ATOM 892 O O . GLY A 1 120 ? 7.798 0.711 -29.460 1.00 79.19 120 GLY A O 1
ATOM 893 N N . GLU A 1 121 ? 6.467 1.526 -27.840 1.00 81.12 121 GLU A N 1
ATOM 894 C CA . GLU A 1 121 ? 7.518 2.170 -27.058 1.00 81.12 121 GLU A CA 1
ATOM 895 C C . GLU A 1 121 ? 7.755 1.414 -25.746 1.00 81.12 121 GLU A C 1
ATOM 897 O O . GLU A 1 121 ? 6.837 0.845 -25.148 1.00 81.12 121 GLU A O 1
ATOM 902 N N . VAL A 1 122 ? 9.006 1.417 -25.280 1.00 83.38 122 VAL A N 1
ATOM 903 C CA . VAL A 1 122 ? 9.376 0.790 -24.007 1.00 83.38 122 VAL A CA 1
ATOM 904 C C . VAL A 1 122 ? 8.926 1.700 -22.867 1.00 83.38 122 VAL A C 1
ATOM 906 O O . VAL A 1 122 ? 9.487 2.772 -22.644 1.00 83.38 122 VAL A O 1
ATOM 909 N N . GLY A 1 123 ? 7.900 1.261 -22.149 1.00 86.69 123 GLY A N 1
ATOM 910 C CA . GLY A 1 123 ? 7.519 1.788 -20.850 1.00 86.69 123 GLY A CA 1
ATOM 911 C C . GLY A 1 123 ? 8.196 1.020 -19.719 1.00 86.69 123 GLY A C 1
ATOM 912 O O . GLY A 1 123 ? 8.795 -0.040 -19.904 1.00 86.69 123 GLY A O 1
ATOM 913 N N . TYR A 1 124 ? 8.066 1.557 -18.514 1.00 87.94 124 TYR A N 1
ATOM 914 C CA . TYR A 1 124 ? 8.591 0.944 -17.303 1.00 87.94 124 TYR A CA 1
ATOM 915 C C . TYR A 1 124 ? 7.533 0.956 -16.217 1.00 87.94 124 TYR A C 1
ATOM 917 O O . TYR A 1 124 ? 6.713 1.871 -16.125 1.00 87.94 124 TYR A O 1
ATOM 925 N N . TRP A 1 125 ? 7.570 -0.047 -15.357 1.00 90.12 125 TRP A N 1
ATOM 926 C CA . TRP A 1 125 ? 6.686 -0.135 -14.210 1.00 90.12 125 TRP A CA 1
ATOM 927 C C . TRP A 1 125 ? 7.503 -0.367 -12.948 1.00 90.12 125 TRP A C 1
ATOM 929 O O . TRP A 1 125 ? 8.526 -1.055 -12.962 1.00 90.12 125 TRP A O 1
ATOM 939 N N . VAL A 1 126 ? 7.043 0.223 -11.851 1.00 92.25 126 VAL A N 1
ATOM 940 C CA . VAL A 1 126 ? 7.628 0.048 -10.526 1.00 92.25 126 VAL A CA 1
ATOM 941 C C . VAL A 1 126 ? 6.508 -0.158 -9.525 1.00 92.25 126 VAL A C 1
ATOM 943 O O . VAL A 1 126 ? 5.582 0.641 -9.446 1.00 92.25 126 VAL A O 1
ATOM 946 N N . MET A 1 127 ? 6.598 -1.221 -8.741 1.00 92.56 127 MET A N 1
ATOM 947 C CA . MET A 1 127 ? 5.618 -1.578 -7.731 1.00 92.56 127 MET A CA 1
ATOM 948 C C . MET A 1 127 ? 6.271 -1.619 -6.361 1.00 92.56 127 MET A C 1
ATOM 950 O O . MET A 1 127 ? 7.024 -2.538 -6.044 1.00 92.56 127 MET A O 1
ATOM 954 N N . GLY A 1 128 ? 5.976 -0.622 -5.541 1.00 92.94 128 GLY A N 1
ATOM 955 C CA . GLY A 1 128 ? 6.337 -0.633 -4.135 1.00 92.94 128 GLY A CA 1
ATOM 956 C C . GLY A 1 128 ? 5.395 -1.536 -3.351 1.00 92.94 128 GLY A C 1
ATOM 957 O O . GLY A 1 128 ? 4.202 -1.609 -3.637 1.00 92.94 128 GLY A O 1
ATOM 958 N N . TRP A 1 129 ? 5.924 -2.229 -2.352 1.00 91.75 129 TRP A N 1
ATOM 959 C CA . TRP A 1 129 ? 5.162 -3.160 -1.532 1.00 91.75 129 TRP A CA 1
ATOM 960 C C . TRP A 1 129 ? 5.585 -3.082 -0.071 1.00 91.75 129 TRP A C 1
ATOM 962 O O . TRP A 1 129 ? 6.737 -2.778 0.257 1.00 91.75 129 TRP A O 1
ATOM 972 N N . VAL A 1 130 ? 4.637 -3.386 0.814 1.00 91.38 130 VAL A N 1
ATOM 973 C CA . VAL A 1 130 ? 4.856 -3.523 2.253 1.00 91.38 130 VAL A CA 1
ATOM 974 C C . VAL A 1 130 ? 4.366 -4.883 2.717 1.00 91.38 130 VAL A C 1
ATOM 976 O O . VAL A 1 130 ? 3.269 -5.294 2.361 1.00 91.38 130 VAL A O 1
ATOM 979 N N . SER A 1 131 ? 5.157 -5.580 3.530 1.00 89.81 131 SER A N 1
ATOM 980 C CA . SER A 1 131 ? 4.808 -6.891 4.086 1.00 89.81 131 SER A CA 1
ATOM 981 C C . SER A 1 131 ? 4.908 -6.899 5.608 1.00 89.81 131 SER A C 1
ATOM 983 O O . SER A 1 131 ? 5.726 -6.192 6.198 1.00 89.81 131 SER A O 1
ATOM 985 N N . ASN A 1 132 ? 4.080 -7.717 6.255 1.00 87.00 132 ASN A N 1
ATOM 986 C CA . ASN A 1 132 ? 4.192 -8.018 7.684 1.00 87.00 132 ASN A CA 1
ATOM 987 C C . ASN A 1 132 ? 5.081 -9.248 7.976 1.00 87.00 132 ASN A C 1
ATOM 989 O O . ASN A 1 132 ? 5.225 -9.615 9.139 1.00 87.00 132 ASN A O 1
ATOM 993 N N . GLY A 1 133 ? 5.687 -9.853 6.946 1.00 84.81 133 GLY A N 1
ATOM 994 C CA . GLY A 1 133 ? 6.490 -11.077 7.022 1.00 84.81 133 GLY A CA 1
ATOM 995 C C . GLY A 1 133 ? 5.743 -12.341 6.583 1.00 84.81 133 GLY A C 1
ATOM 996 O O . GLY A 1 133 ? 6.391 -13.307 6.193 1.00 84.81 133 GLY A O 1
ATOM 997 N N . GLU A 1 134 ? 4.409 -12.319 6.592 1.00 84.62 134 GLU A N 1
ATOM 998 C CA . GLU A 1 134 ? 3.555 -13.434 6.159 1.00 84.62 134 GLU A CA 1
ATOM 999 C C . GLU A 1 134 ? 2.841 -13.118 4.841 1.00 84.62 134 GLU A C 1
ATOM 1001 O O . GLU A 1 134 ? 2.783 -13.959 3.949 1.00 84.62 134 GLU A O 1
ATOM 1006 N N . ALA A 1 135 ? 2.344 -11.887 4.700 1.00 84.00 135 ALA A N 1
ATOM 1007 C CA . ALA A 1 135 ? 1.605 -11.416 3.536 1.00 84.00 135 ALA A CA 1
ATOM 1008 C C . ALA A 1 135 ? 2.030 -9.997 3.138 1.00 84.00 135 ALA A C 1
ATOM 1010 O O . ALA A 1 135 ? 2.650 -9.260 3.918 1.00 84.00 135 ALA A O 1
ATOM 1011 N N . VAL A 1 136 ? 1.708 -9.609 1.905 1.00 87.44 136 VAL A N 1
ATOM 1012 C CA . VAL A 1 136 ? 1.809 -8.217 1.454 1.00 87.44 136 VAL A CA 1
ATOM 1013 C C . VAL A 1 136 ? 0.569 -7.481 1.950 1.00 87.44 136 VAL A C 1
ATOM 1015 O O . VAL A 1 136 ? -0.542 -7.881 1.641 1.00 87.44 136 VAL A O 1
ATOM 1018 N N . VAL A 1 137 ? 0.767 -6.428 2.741 1.00 89.62 137 VAL A N 1
ATOM 1019 C CA . VAL A 1 137 ? -0.305 -5.648 3.384 1.00 89.62 137 VAL A CA 1
ATOM 1020 C C . VAL A 1 137 ? -0.608 -4.336 2.661 1.00 89.62 137 VAL A C 1
ATOM 1022 O O . VAL A 1 137 ? -1.613 -3.698 2.944 1.00 89.62 137 VAL A O 1
ATOM 1025 N N . ALA A 1 138 ? 0.274 -3.897 1.758 1.00 90.88 138 ALA A N 1
ATOM 1026 C CA . ALA A 1 138 ? 0.026 -2.760 0.877 1.00 90.88 138 ALA A CA 1
ATOM 1027 C C . ALA A 1 138 ? 0.895 -2.844 -0.381 1.00 90.88 138 ALA A C 1
ATOM 1029 O O . ALA A 1 138 ? 2.035 -3.318 -0.321 1.00 90.88 138 ALA A O 1
ATOM 1030 N N . ARG A 1 139 ? 0.374 -2.329 -1.497 1.00 91.31 139 ARG A N 1
ATOM 1031 C CA . ARG A 1 139 ? 1.079 -2.195 -2.777 1.00 91.31 139 ARG A CA 1
ATOM 1032 C C . ARG A 1 139 ? 0.782 -0.840 -3.409 1.00 91.31 139 ARG A C 1
ATOM 1034 O O . ARG A 1 139 ? -0.271 -0.255 -3.169 1.00 91.31 139 ARG A O 1
ATOM 1041 N N . HIS A 1 140 ? 1.717 -0.339 -4.205 1.00 92.88 140 HIS A N 1
ATOM 1042 C CA . HIS A 1 140 ? 1.538 0.875 -4.990 1.00 92.88 140 HIS A CA 1
ATOM 1043 C C . HIS A 1 140 ? 2.285 0.752 -6.317 1.00 92.88 140 HIS A C 1
ATOM 1045 O O . HIS A 1 140 ? 3.493 0.516 -6.319 1.00 92.88 140 HIS A O 1
ATOM 1051 N N . LEU A 1 141 ? 1.571 0.908 -7.434 1.00 92.31 141 LEU A N 1
ATOM 1052 C CA . LEU A 1 141 ? 2.111 0.773 -8.785 1.00 92.31 141 LEU A CA 1
ATOM 1053 C C . LEU A 1 1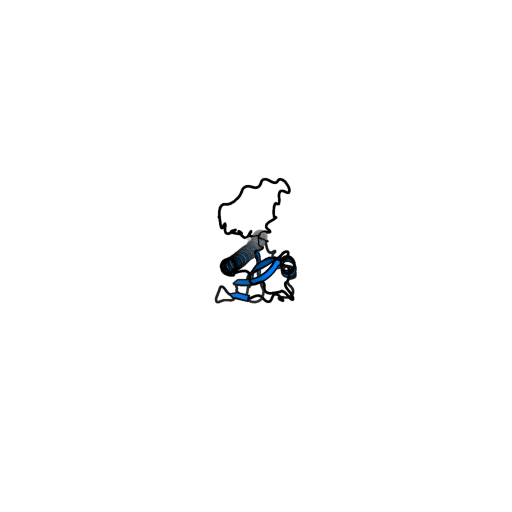41 ? 2.282 2.149 -9.433 1.00 92.31 141 LEU A C 1
ATOM 1055 O O . LEU A 1 141 ? 1.329 2.915 -9.555 1.00 92.31 141 LEU A O 1
ATOM 1059 N N . VAL A 1 142 ? 3.487 2.407 -9.926 1.00 92.62 142 VAL A N 1
ATOM 1060 C CA . VAL A 1 142 ? 3.838 3.561 -10.750 1.00 92.62 142 VAL A CA 1
ATOM 1061 C C . VAL A 1 142 ? 4.168 3.066 -12.152 1.00 92.62 142 VAL A C 1
ATOM 1063 O O . VAL A 1 142 ? 4.970 2.148 -12.329 1.00 92.62 142 VAL A O 1
ATOM 1066 N N . LEU A 1 143 ? 3.557 3.692 -13.156 1.00 91.00 143 LEU A N 1
ATOM 1067 C CA . LEU A 1 143 ? 3.856 3.461 -14.566 1.00 91.00 143 LEU A CA 1
ATOM 1068 C C . LEU A 1 143 ? 4.575 4.689 -15.125 1.00 91.00 143 LEU A C 1
ATOM 1070 O O . LEU A 1 143 ? 4.077 5.810 -15.032 1.00 91.00 143 LEU A O 1
ATOM 1074 N N . LEU A 1 144 ? 5.746 4.458 -15.707 1.00 89.00 144 LEU A N 1
ATOM 1075 C CA . LEU A 1 144 ? 6.534 5.440 -16.436 1.00 89.00 144 LEU A CA 1
ATOM 1076 C C . LEU A 1 144 ? 6.386 5.113 -17.917 1.00 89.00 144 LEU A C 1
ATOM 1078 O O . LEU A 1 144 ? 7.089 4.258 -18.454 1.00 89.00 144 LEU A O 1
ATOM 1082 N N . VAL A 1 145 ? 5.420 5.759 -18.554 1.00 85.56 145 VAL A N 1
ATOM 1083 C CA . VAL A 1 145 ? 5.184 5.610 -19.988 1.00 85.56 145 VAL A CA 1
ATOM 1084 C C . VAL A 1 145 ? 5.761 6.847 -20.672 1.00 85.56 145 VAL A C 1
ATOM 1086 O O . VAL A 1 145 ? 5.520 7.955 -20.177 1.00 85.56 145 VAL A O 1
ATOM 1089 N N . PRO A 1 146 ? 6.546 6.695 -21.752 1.00 78.62 146 PRO A N 1
ATOM 1090 C CA . PRO A 1 146 ? 6.931 7.838 -22.565 1.00 78.62 146 PRO A CA 1
ATOM 1091 C C . PRO A 1 146 ? 5.672 8.593 -22.992 1.00 78.62 146 PRO A C 1
ATOM 1093 O O . PRO A 1 146 ? 4.650 8.000 -23.344 1.00 78.62 146 PRO A O 1
ATOM 1096 N N . GLU A 1 147 ? 5.717 9.917 -22.879 1.00 76.19 147 GLU A N 1
ATOM 1097 C CA . GLU A 1 147 ? 4.641 10.740 -23.402 1.00 76.19 147 GLU A CA 1
ATOM 1098 C C . GLU A 1 147 ? 4.629 10.513 -24.909 1.00 76.19 147 GLU A C 1
ATOM 1100 O O . GLU A 1 147 ? 5.583 10.889 -25.594 1.00 76.19 147 GLU A O 1
ATOM 1105 N N . LEU A 1 148 ? 3.585 9.834 -25.400 1.00 64.75 148 LEU A N 1
ATOM 1106 C CA . LEU A 1 148 ? 3.362 9.694 -26.828 1.00 64.75 148 LEU A CA 1
ATOM 1107 C C . LEU A 1 148 ? 3.405 11.111 -27.370 1.00 64.75 148 LEU A C 1
ATOM 1109 O O . LEU A 1 148 ? 2.539 11.931 -27.050 1.00 64.75 148 LEU A O 1
ATOM 1113 N N . THR A 1 149 ? 4.429 11.400 -28.166 1.00 55.09 149 THR A N 1
ATOM 1114 C CA . THR A 1 149 ? 4.395 12.568 -29.024 1.00 55.09 149 THR A CA 1
ATOM 1115 C C . THR A 1 149 ? 3.240 12.299 -29.974 1.00 55.09 149 THR A C 1
ATOM 1117 O O . THR A 1 149 ? 3.365 11.627 -30.992 1.00 55.09 149 THR A O 1
ATOM 1120 N N . LEU A 1 150 ? 2.046 12.740 -29.569 1.00 53.56 150 LEU A N 1
ATOM 1121 C CA . LEU A 1 150 ? 0.965 13.042 -30.480 1.00 53.56 150 LEU A CA 1
ATOM 1122 C C . LEU A 1 150 ? 1.592 14.065 -31.402 1.00 53.56 150 LEU A C 1
ATOM 1124 O O . LEU A 1 150 ? 1.667 15.243 -31.059 1.00 53.56 150 LEU A O 1
ATOM 1128 N N . ASP A 1 151 ? 2.155 13.561 -32.495 1.00 50.16 151 ASP A N 1
ATOM 1129 C CA . ASP A 1 151 ? 2.660 14.336 -33.599 1.00 50.16 151 ASP A CA 1
ATOM 1130 C C . ASP A 1 151 ? 1.453 15.130 -34.078 1.00 50.16 151 ASP A C 1
ATOM 1132 O O . ASP A 1 151 ? 0.617 14.668 -34.858 1.00 50.16 151 ASP A O 1
ATOM 1136 N N . SER A 1 152 ? 1.273 16.300 -33.469 1.00 48.12 152 SER A N 1
ATOM 1137 C CA . SER A 1 152 ? 0.402 17.335 -33.954 1.00 48.12 152 SER A CA 1
ATOM 1138 C C . SER A 1 152 ? 1.059 17.761 -35.250 1.00 48.12 152 SER A C 1
ATOM 1140 O O . SER A 1 152 ? 1.839 18.707 -35.282 1.00 48.12 152 SER A O 1
ATOM 1142 N N . THR A 1 153 ? 0.798 16.996 -36.298 1.00 48.12 153 THR A N 1
ATOM 1143 C CA . THR A 1 153 ? 0.873 17.438 -37.669 1.00 48.12 153 THR A CA 1
ATOM 1144 C C . THR A 1 153 ? -0.358 18.321 -37.853 1.00 48.12 153 THR A C 1
ATOM 1146 O O . THR A 1 153 ? -1.467 17.812 -38.027 1.00 48.12 153 THR A O 1
ATOM 1149 N N . PRO A 1 154 ? -0.250 19.663 -37.775 1.00 52.81 154 PRO A N 1
ATOM 1150 C CA . PRO A 1 154 ? -1.159 20.482 -38.542 1.00 52.81 154 PRO A CA 1
ATOM 1151 C C . PRO A 1 154 ? -0.842 20.175 -40.006 1.00 52.81 154 PRO A C 1
ATOM 1153 O O . PRO A 1 154 ? 0.078 20.738 -40.598 1.00 52.81 154 PRO A O 1
ATOM 1156 N N . ASP A 1 155 ? -1.576 19.224 -40.577 1.00 54.09 155 ASP A N 1
ATOM 1157 C CA . ASP A 1 155 ? -1.698 19.121 -42.020 1.00 54.09 155 ASP A CA 1
ATOM 1158 C C . ASP A 1 155 ? -2.062 20.512 -42.563 1.00 54.09 155 ASP A C 1
ATOM 1160 O O . ASP A 1 155 ? -3.100 21.075 -42.210 1.00 54.09 155 ASP A O 1
ATOM 1164 N N . SER A 1 156 ? -1.240 21.008 -43.494 1.00 51.97 156 SER A N 1
ATOM 1165 C CA . SER A 1 156 ? -1.404 22.246 -44.282 1.00 51.97 156 SER A CA 1
ATOM 1166 C C . SER A 1 156 ? -0.967 23.531 -43.546 1.00 51.97 156 SER A C 1
ATOM 1168 O O . SER A 1 156 ? -1.536 23.903 -42.533 1.00 51.97 156 SER A O 1
ATOM 1170 N N . ALA A 1 157 ? -0.007 24.333 -44.006 1.00 51.66 157 ALA A N 1
ATOM 1171 C CA . ALA A 1 157 ? 0.368 24.628 -45.377 1.00 51.66 157 ALA A CA 1
ATOM 1172 C C . ALA A 1 157 ? 1.854 25.015 -45.485 1.00 51.66 157 ALA A C 1
ATOM 1174 O O . ALA A 1 157 ? 2.442 25.635 -44.605 1.00 51.66 157 ALA A O 1
ATOM 1175 N N . SER A 1 158 ? 2.410 24.628 -46.623 1.00 55.94 158 SER A N 1
ATOM 1176 C CA . SER A 1 158 ? 3.707 24.963 -47.198 1.00 55.94 158 SER A CA 1
ATOM 1177 C C . SER A 1 158 ? 4.126 26.432 -47.073 1.00 55.94 158 SER A C 1
ATOM 1179 O O . SER A 1 158 ? 3.479 27.286 -47.671 1.00 55.94 158 SER A O 1
ATOM 1181 N N . ASP A 1 159 ? 5.288 26.666 -46.461 1.00 49.62 159 ASP A N 1
ATOM 1182 C CA . ASP A 1 159 ? 6.219 27.736 -46.839 1.00 49.62 159 ASP A CA 1
ATOM 1183 C C . ASP A 1 159 ? 7.669 27.242 -46.640 1.00 49.62 159 ASP A C 1
ATOM 1185 O O . ASP A 1 159 ? 8.012 26.777 -45.550 1.00 49.62 159 ASP A O 1
ATOM 1189 N N . PRO A 1 160 ? 8.544 27.289 -47.664 1.00 60.72 160 PRO A N 1
ATOM 1190 C CA . PRO A 1 160 ? 9.943 26.913 -47.518 1.00 60.72 160 PRO A CA 1
ATOM 1191 C C . PRO A 1 160 ? 10.776 28.115 -47.048 1.00 60.72 160 PRO A C 1
ATOM 1193 O O . PRO A 1 160 ? 10.928 29.096 -47.776 1.00 60.72 160 PRO A O 1
ATOM 1196 N N . VAL A 1 161 ? 11.383 28.018 -45.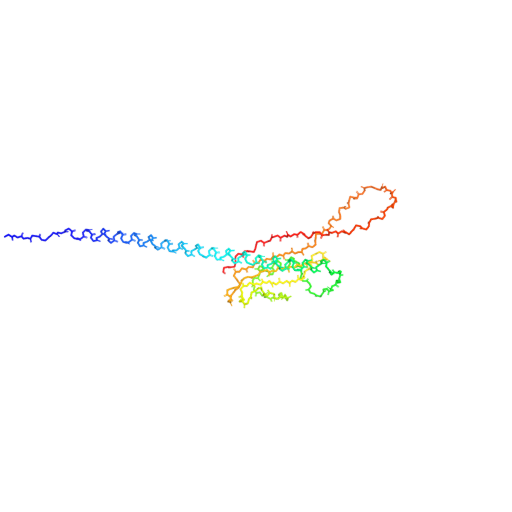863 1.00 60.12 161 VAL A N 1
ATOM 1197 C CA . VAL A 1 161 ? 12.470 28.915 -45.433 1.00 60.12 161 VAL A CA 1
ATOM 1198 C C . VAL A 1 161 ? 13.688 28.063 -45.062 1.00 60.12 161 VAL A C 1
ATOM 1200 O O . VAL A 1 161 ? 13.539 27.141 -44.260 1.00 60.12 161 VAL A O 1
ATOM 1203 N N . PRO A 1 162 ? 14.878 28.322 -45.638 1.00 61.28 162 PRO A N 1
ATOM 1204 C CA . PRO A 1 162 ? 16.061 27.518 -45.379 1.00 61.28 162 PRO A CA 1
ATOM 1205 C C . PRO A 1 162 ? 16.840 27.994 -44.142 1.00 61.28 162 PRO A C 1
ATOM 1207 O O . PRO A 1 162 ? 17.021 29.188 -43.911 1.00 61.28 162 PRO A O 1
ATOM 1210 N N . ASP A 1 163 ? 17.331 26.986 -43.424 1.00 60.44 163 ASP A N 1
ATOM 1211 C CA . ASP A 1 163 ? 18.556 26.885 -42.630 1.00 60.44 163 ASP A CA 1
ATOM 1212 C C . ASP A 1 163 ? 18.819 27.865 -41.476 1.00 60.44 163 ASP A C 1
ATOM 1214 O O . ASP A 1 163 ? 19.239 29.009 -41.639 1.00 60.44 163 ASP A O 1
ATOM 1218 N N . SER A 1 164 ? 18.794 27.323 -40.255 1.00 47.44 164 SER A N 1
ATOM 1219 C CA . SER A 1 164 ? 19.909 27.506 -39.314 1.00 47.44 164 SER A CA 1
ATOM 1220 C C . SER A 1 164 ? 19.898 26.444 -38.213 1.00 47.44 164 SER A C 1
ATOM 1222 O O . SER A 1 164 ? 18.921 26.251 -37.495 1.00 47.44 164 SER A O 1
ATOM 1224 N N . ASN A 1 165 ? 21.038 25.762 -38.105 1.00 57.03 165 ASN A N 1
ATOM 1225 C CA . ASN A 1 165 ? 21.423 24.805 -37.075 1.00 57.03 165 ASN A CA 1
ATOM 1226 C C . ASN A 1 165 ? 20.861 25.129 -35.683 1.00 57.03 165 ASN A C 1
ATOM 1228 O O . ASN A 1 165 ? 21.330 26.049 -35.013 1.00 57.03 165 ASN A O 1
ATOM 1232 N N . SER A 1 166 ? 19.951 24.290 -35.197 1.00 47.25 166 SER A N 1
ATOM 1233 C CA . SER A 1 166 ? 19.739 24.119 -33.764 1.00 47.25 166 SER A CA 1
ATOM 1234 C C . SER A 1 166 ? 19.500 22.642 -33.469 1.00 47.25 166 SER A C 1
ATOM 1236 O O . SER A 1 166 ? 18.461 22.065 -33.763 1.00 47.25 166 SER A O 1
ATOM 1238 N N . SER A 1 167 ? 20.523 22.004 -32.910 1.00 50.19 167 SER A N 1
ATOM 1239 C CA . SER A 1 167 ? 20.422 20.713 -32.243 1.00 50.19 167 SER A CA 1
ATOM 1240 C C . SER A 1 167 ? 19.614 20.903 -30.956 1.00 50.19 167 SER A C 1
ATOM 1242 O O . SER A 1 167 ? 20.182 21.135 -29.888 1.00 50.19 167 SER A O 1
ATOM 1244 N N . ALA A 1 168 ? 18.288 20.884 -31.070 1.00 44.25 168 ALA A N 1
ATOM 1245 C CA . ALA A 1 168 ? 17.394 20.837 -29.925 1.00 44.25 168 ALA A CA 1
ATOM 1246 C C . ALA A 1 168 ? 17.264 19.376 -29.480 1.00 44.25 168 ALA A C 1
ATOM 1248 O O . ALA A 1 168 ? 16.613 18.567 -30.135 1.00 44.25 168 ALA A O 1
ATOM 1249 N N . ALA A 1 169 ? 17.921 19.030 -28.374 1.00 45.34 169 ALA A N 1
ATOM 1250 C CA . ALA A 1 169 ? 17.661 17.783 -27.673 1.00 45.34 169 ALA A CA 1
ATOM 1251 C C . ALA A 1 169 ? 16.217 17.824 -27.144 1.00 45.34 169 ALA A C 1
ATOM 1253 O O . ALA A 1 169 ? 15.905 18.632 -26.265 1.00 45.34 169 ALA A O 1
ATOM 1254 N N . SER A 1 170 ? 15.329 16.988 -27.692 1.00 38.09 170 SER A N 1
ATOM 1255 C CA . SER A 1 170 ? 13.977 16.830 -27.157 1.00 38.09 170 SER A CA 1
ATOM 1256 C C . SER A 1 170 ? 14.086 16.217 -25.765 1.00 38.09 170 SER A C 1
ATOM 1258 O O . SER A 1 170 ? 14.411 15.044 -25.597 1.00 38.09 170 SER A O 1
ATOM 1260 N N . THR A 1 171 ? 13.869 17.039 -24.746 1.00 41.72 171 THR A N 1
ATOM 1261 C CA . THR A 1 171 ? 13.804 16.576 -23.362 1.00 41.72 171 THR A CA 1
ATOM 1262 C C . THR A 1 171 ? 12.392 16.041 -23.141 1.00 41.72 171 THR A C 1
ATOM 1264 O O . THR A 1 171 ? 11.501 16.782 -22.731 1.00 41.72 171 THR A O 1
ATOM 1267 N N . THR A 1 172 ? 12.160 14.778 -23.505 1.00 44.16 172 THR A N 1
ATOM 1268 C CA . THR A 1 172 ? 10.880 14.098 -23.275 1.00 44.16 172 THR A CA 1
ATOM 1269 C C . THR A 1 172 ? 10.686 13.981 -21.768 1.00 44.16 172 THR A C 1
ATOM 1271 O O . THR A 1 172 ? 11.451 13.302 -21.082 1.00 44.16 172 THR A O 1
ATOM 1274 N N . THR A 1 173 ? 9.724 14.725 -21.229 1.00 45.03 173 THR A N 1
ATOM 1275 C CA . THR A 1 173 ? 9.447 14.733 -19.792 1.00 45.03 173 THR A CA 1
ATOM 1276 C C . THR A 1 173 ? 8.458 13.603 -19.521 1.00 45.03 173 THR A C 1
ATOM 1278 O O . THR A 1 173 ? 7.368 13.632 -20.078 1.00 45.03 173 THR A O 1
ATOM 1281 N N . PRO A 1 174 ? 8.799 12.578 -18.726 1.00 46.78 174 PRO A N 1
ATOM 1282 C CA . PRO A 1 174 ? 7.857 11.502 -18.450 1.00 46.78 174 PRO A CA 1
ATOM 1283 C C . PRO A 1 174 ? 6.682 12.033 -17.624 1.00 46.78 174 PRO A C 1
ATOM 1285 O O . PRO A 1 174 ? 6.872 12.649 -16.572 1.00 46.78 174 PRO A O 1
ATOM 1288 N N . SER A 1 175 ? 5.461 11.769 -18.081 1.00 50.03 175 SER A N 1
ATOM 1289 C CA . SER A 1 175 ? 4.248 12.028 -17.308 1.00 50.03 175 SER A CA 1
ATOM 1290 C C . SER A 1 175 ? 4.041 10.914 -16.278 1.00 50.03 175 SER A C 1
ATOM 1292 O O . SER A 1 175 ? 3.955 9.740 -16.637 1.00 50.03 175 SER A O 1
ATOM 1294 N N . MET A 1 176 ? 3.952 11.271 -14.996 1.00 43.47 176 MET A N 1
ATOM 1295 C CA . MET A 1 176 ? 3.689 10.329 -13.905 1.00 43.47 176 MET A CA 1
ATOM 1296 C C . MET A 1 176 ? 2.176 10.180 -13.697 1.00 43.47 176 MET A C 1
ATOM 1298 O O . MET A 1 176 ? 1.504 11.136 -13.306 1.00 43.47 176 MET A O 1
ATOM 1302 N N . LEU A 1 177 ? 1.639 8.985 -13.956 1.00 52.47 177 LEU A N 1
ATOM 1303 C CA . LEU A 1 177 ? 0.239 8.648 -13.690 1.00 52.47 177 LEU A CA 1
ATOM 1304 C C . LEU A 1 177 ? 0.130 7.911 -12.349 1.00 52.47 177 LEU A C 1
ATOM 1306 O O . LEU A 1 177 ? 0.585 6.776 -12.223 1.00 52.47 177 LEU A O 1
ATOM 1310 N N . TRP A 1 178 ? -0.499 8.553 -11.366 1.00 43.41 178 TRP A N 1
ATOM 1311 C CA . TRP A 1 178 ? -0.798 7.958 -10.064 1.00 43.41 178 TRP A CA 1
ATOM 1312 C C . TRP A 1 178 ? -2.030 7.063 -10.161 1.00 43.41 178 TRP A C 1
ATOM 1314 O O . TRP A 1 178 ? -3.077 7.493 -10.650 1.00 43.41 178 TRP A O 1
ATOM 1324 N N . ILE A 1 179 ? -1.915 5.824 -9.688 1.00 52.78 179 ILE A N 1
ATOM 1325 C CA . ILE A 1 179 ? -3.045 4.904 -9.574 1.00 52.78 179 ILE A CA 1
ATOM 1326 C C . ILE A 1 179 ? -3.087 4.415 -8.129 1.00 52.78 179 ILE A C 1
ATOM 1328 O O . ILE A 1 179 ? -2.180 3.719 -7.676 1.00 52.78 179 ILE A O 1
ATOM 1332 N N . ASP A 1 180 ? -4.138 4.790 -7.403 1.00 50.44 180 ASP A N 1
ATOM 1333 C CA . ASP A 1 180 ? -4.361 4.308 -6.043 1.00 50.44 180 ASP A CA 1
ATOM 1334 C C . ASP A 1 180 ? -4.628 2.797 -6.069 1.00 50.44 180 ASP A C 1
ATOM 1336 O O . ASP A 1 180 ? -5.614 2.327 -6.645 1.00 50.44 180 ASP A O 1
ATOM 1340 N N . GLY A 1 181 ? -3.717 2.033 -5.463 1.00 46.94 181 GLY A N 1
ATOM 1341 C CA . GLY A 1 181 ? -3.899 0.611 -5.191 1.00 46.94 181 GLY A CA 1
ATOM 1342 C C . GLY A 1 181 ? -4.951 0.433 -4.101 1.00 46.94 181 GLY A C 1
ATOM 1343 O O . GLY A 1 181 ? -4.841 1.024 -3.027 1.00 46.94 181 GLY A O 1
ATOM 1344 N N . GLY A 1 182 ? -5.995 -0.342 -4.392 1.00 46.19 182 GLY A N 1
ATOM 1345 C CA . GLY A 1 182 ? -7.023 -0.697 -3.417 1.00 46.19 182 GLY A CA 1
ATOM 1346 C C . GLY A 1 182 ? -6.467 -1.549 -2.274 1.00 46.19 182 GLY A C 1
ATOM 1347 O O . GLY A 1 182 ? -5.431 -2.199 -2.412 1.00 46.19 182 GLY A O 1
ATOM 1348 N N . PHE A 1 183 ? -7.169 -1.532 -1.140 1.00 43.91 183 PHE A N 1
ATOM 1349 C CA . PHE A 1 183 ? -6.866 -2.390 0.002 1.00 43.91 183 PHE A CA 1
ATOM 1350 C C . PHE A 1 183 ? -7.101 -3.862 -0.347 1.00 43.91 183 PHE A C 1
ATOM 1352 O O . PHE A 1 183 ? -8.142 -4.201 -0.907 1.00 43.91 183 PHE A O 1
ATOM 1359 N N . VAL A 1 184 ? -6.137 -4.705 0.012 1.00 46.94 184 VAL A N 1
ATOM 1360 C CA . VAL A 1 184 ? -6.294 -6.158 0.067 1.00 46.94 184 VAL A CA 1
ATOM 1361 C C . VAL A 1 184 ? -6.749 -6.494 1.488 1.00 46.94 184 VAL A C 1
ATOM 1363 O O . VAL A 1 184 ? -6.026 -6.176 2.436 1.00 46.94 184 VAL A O 1
ATOM 1366 N N . ASP A 1 185 ? -7.950 -7.059 1.627 1.00 42.72 185 ASP A N 1
ATOM 1367 C CA . ASP A 1 185 ? -8.492 -7.575 2.897 1.00 42.72 185 ASP A CA 1
ATOM 1368 C C . ASP A 1 185 ? -8.054 -9.026 3.154 1.00 42.72 185 ASP A C 1
ATOM 1370 O O . ASP A 1 185 ? -8.105 -9.842 2.204 1.00 42.72 185 ASP A O 1
#